Protein AF-A0A285IX22-F1 (afdb_monomer)

Sequence (272 aa):
MVSMGYGRAEVGRRDSTSAAYRRLQAAAIVSNLGDGAFVAAVPLLAVTVTRDMRLVSLVAAVAAGAVEIRWLVVAAFLLGACEVVAGNAAHAALPSLVPVEDLRWANGRQFAATNTARTFAGPPIGGLLFGMGAGLPFVFDAVSFAASVVLLRRLPRRRPGPSPVPMRRAVGEGLRWLAGHRLLRALAILLALNLFCFQLATVTLVLLAVSVVTVSLRQTVVPAALLGRVNVVYRMLSAGLTPLGAVAGGFVAHDWGMRAAYPIAGWCGVLS

Nearest PDB structures (foldseek):
  8eas-assembly1_h  TM=3.330E-01  e=8.899E+00  Saccharomyces cerevisiae

Foldseek 3Di:
DPDDPPVVVVVVLLVLLVLLLVLLLLLLLLLLLLQQLVLLLLLVVQCVVDVQLLSSLVSSVVVVQDDPNVVVVVVCVVVVVLCVCSVVVSVVCQPVSDPPVCSVVSVVCSVVSSCCSNVPNNNVVSVVLVVVPSCRSVVSNVVSNVSSVVSNVPRPDDDDDPDDPPPVVVVVVVVVVCVVDPVSVVVVVVVVVVVVVVVVVVLVVSLVSSVVSVLVVLVVVPPPVCSVVVVVVVCCVVVVCVVVVVVVLVVCCVPVNPVRSVVVVVVVVSVD

Organism: NCBI:txid1036182

Mean predicted aligned error: 13.54 Å

Radius of gyration: 25.27 Å; Cα contacts (8 Å, |Δi|>4): 190; chains: 1; bounding box: 67×51×80 Å

pLDDT: mean 72.16, std 13.37, range [36.97, 96.62]

Structure (mmCIF, N/CA/C/O backbone):
data_AF-A0A285IX22-F1
#
_entry.id   AF-A0A285IX22-F1
#
loop_
_atom_site.group_PDB
_atom_site.id
_atom_site.type_symbol
_atom_site.label_atom_id
_atom_site.label_alt_id
_atom_site.label_comp_id
_atom_site.label_asym_id
_atom_site.label_entity_id
_atom_site.label_seq_id
_atom_site.pdbx_PDB_ins_code
_atom_site.Cartn_x
_atom_site.Cartn_y
_atom_site.Cartn_z
_atom_site.occupancy
_atom_site.B_iso_or_equiv
_atom_site.auth_seq_id
_atom_site.auth_comp_id
_atom_site.auth_asym_id
_atom_site.auth_atom_id
_atom_site.pdbx_PDB_model_num
ATOM 1 N N . MET A 1 1 ? -33.727 -10.718 46.102 1.00 42.72 1 MET A N 1
ATOM 2 C CA . MET A 1 1 ? -33.620 -11.576 44.899 1.00 42.72 1 MET A CA 1
ATOM 3 C C . MET A 1 1 ? -33.326 -10.716 43.662 1.00 42.72 1 MET A C 1
ATOM 5 O O . MET A 1 1 ? -34.115 -10.671 42.733 1.00 42.72 1 MET A O 1
ATOM 9 N N . VAL A 1 2 ? -32.199 -9.987 43.667 1.00 49.59 2 VAL A N 1
ATOM 10 C CA . VAL A 1 2 ? -31.753 -9.108 42.565 1.00 49.59 2 VAL A CA 1
ATOM 11 C C . VAL A 1 2 ? -30.225 -9.204 42.485 1.00 49.59 2 VAL A C 1
ATOM 13 O O . VAL A 1 2 ? -29.518 -8.375 43.037 1.00 49.59 2 VAL A O 1
ATOM 16 N N . SER A 1 3 ? -29.698 -10.280 41.897 1.00 46.50 3 SER A N 1
ATOM 17 C CA . SER A 1 3 ? -28.264 -10.397 41.571 1.00 46.50 3 SER A CA 1
ATOM 18 C C . SER A 1 3 ? -28.030 -11.488 40.520 1.00 46.50 3 SER A C 1
ATOM 20 O O . SER A 1 3 ? -27.360 -12.484 40.762 1.00 46.50 3 SER A O 1
ATOM 22 N N . MET A 1 4 ? -28.666 -11.358 39.350 1.00 50.09 4 MET A N 1
ATOM 23 C CA . MET A 1 4 ? -28.471 -12.336 38.263 1.00 50.09 4 MET A CA 1
ATOM 24 C C . MET A 1 4 ? -28.431 -11.724 36.852 1.00 50.09 4 MET A C 1
ATOM 26 O O . MET A 1 4 ? -28.437 -12.448 35.861 1.00 50.09 4 MET A O 1
ATOM 30 N N . GLY A 1 5 ? -28.356 -10.390 36.745 1.00 49.28 5 GLY A N 1
ATOM 31 C CA . GLY A 1 5 ? -28.360 -9.667 35.462 1.00 49.28 5 GLY A CA 1
ATOM 32 C C . GLY A 1 5 ? -26.994 -9.180 34.957 1.00 49.28 5 GLY A C 1
ATOM 33 O O . GLY A 1 5 ? -26.847 -8.945 33.761 1.00 49.28 5 GLY A O 1
ATOM 34 N N . TYR A 1 6 ? -25.983 -9.048 35.824 1.00 46.31 6 TYR A N 1
ATOM 35 C CA . TYR A 1 6 ? -24.715 -8.396 35.455 1.00 46.31 6 TYR A CA 1
ATOM 36 C C . TYR A 1 6 ? -23.768 -9.277 34.616 1.00 46.31 6 TYR A C 1
ATOM 38 O O . TYR A 1 6 ? -23.051 -8.763 33.762 1.00 46.31 6 TYR A O 1
ATOM 46 N N . GLY A 1 7 ? -23.815 -10.607 34.765 1.00 42.88 7 GLY A N 1
ATOM 47 C CA . GLY A 1 7 ? -22.883 -11.512 34.073 1.00 42.88 7 GLY A CA 1
ATOM 48 C C . GLY A 1 7 ? -23.147 -11.706 32.572 1.00 42.88 7 GLY A C 1
ATOM 49 O O . GLY A 1 7 ? -22.210 -11.872 31.797 1.00 42.88 7 GLY A O 1
ATOM 50 N N . ARG A 1 8 ? -24.407 -11.650 32.112 1.00 48.75 8 ARG A N 1
ATOM 51 C CA . ARG A 1 8 ? -24.734 -11.899 30.689 1.00 48.75 8 ARG A CA 1
ATOM 52 C C . ARG A 1 8 ? -24.327 -10.753 29.759 1.00 48.75 8 ARG A C 1
ATOM 54 O O . ARG A 1 8 ? -23.958 -11.007 28.614 1.00 48.75 8 ARG A O 1
ATOM 61 N N . ALA A 1 9 ? -24.374 -9.509 30.239 1.00 51.16 9 ALA A N 1
ATOM 62 C CA . ALA A 1 9 ? -24.029 -8.337 29.435 1.00 51.16 9 ALA A CA 1
ATOM 63 C C . ALA A 1 9 ? -22.514 -8.226 29.182 1.00 51.16 9 ALA A C 1
ATOM 65 O O . ALA A 1 9 ? -22.099 -7.824 28.095 1.00 51.16 9 ALA A O 1
ATOM 66 N N . GLU A 1 10 ? -21.682 -8.621 30.150 1.00 50.88 10 GLU A N 1
ATOM 67 C CA . GLU A 1 10 ? -20.222 -8.601 29.996 1.00 50.88 10 GLU A CA 1
ATOM 68 C C . GLU A 1 10 ? -19.699 -9.721 29.094 1.00 50.88 10 GLU A C 1
ATOM 70 O O . GLU A 1 10 ? -18.818 -9.468 28.268 1.00 50.88 10 GLU A O 1
ATOM 75 N N . VAL A 1 11 ? -20.279 -10.923 29.188 1.00 51.34 11 VAL A N 1
ATOM 76 C CA . VAL A 1 11 ? -19.916 -12.067 28.334 1.00 51.34 11 VAL A CA 1
ATOM 77 C C . VAL A 1 11 ? -20.260 -11.779 26.868 1.00 51.34 11 VAL A C 1
ATOM 79 O O . VAL A 1 11 ? -19.383 -11.846 26.009 1.00 51.34 11 VAL A O 1
ATOM 82 N N . GLY A 1 12 ? -21.482 -11.309 26.577 1.00 53.38 12 GLY A N 1
ATOM 83 C CA . GLY A 1 12 ? -21.878 -10.948 25.208 1.00 53.38 12 GLY A CA 1
ATOM 84 C C . GLY A 1 12 ? -21.061 -9.792 24.611 1.00 53.38 12 GLY A C 1
ATOM 85 O O . GLY A 1 12 ? -20.793 -9.767 23.407 1.00 53.38 12 GLY A O 1
ATOM 86 N N . ARG A 1 13 ? -20.602 -8.846 25.444 1.00 55.00 13 ARG A N 1
ATOM 87 C CA . ARG A 1 13 ? -19.747 -7.734 25.003 1.00 55.00 13 ARG A CA 1
ATOM 88 C C . ARG A 1 13 ? -18.344 -8.216 24.625 1.00 55.00 13 ARG A C 1
ATOM 90 O O . ARG A 1 13 ? -17.872 -7.810 23.564 1.00 55.00 13 ARG A O 1
ATOM 97 N N . ARG A 1 14 ? -17.731 -9.108 25.418 1.00 57.50 14 ARG A N 1
ATOM 98 C CA . ARG A 1 14 ? -16.418 -9.727 25.132 1.00 57.50 14 ARG A CA 1
ATOM 99 C C . ARG A 1 14 ? -16.434 -10.618 23.884 1.00 57.50 14 ARG A C 1
ATOM 101 O O . ARG A 1 14 ? -15.498 -10.571 23.084 1.00 57.50 14 ARG A O 1
ATOM 108 N N . ASP A 1 15 ? -17.514 -11.363 23.663 1.00 60.19 15 ASP A N 1
ATOM 109 C CA . ASP A 1 15 ? -17.666 -12.191 22.460 1.00 60.19 15 ASP A CA 1
ATOM 110 C C . ASP A 1 15 ? -17.838 -11.335 21.196 1.00 60.19 15 ASP A C 1
ATOM 112 O O . ASP A 1 15 ? -17.273 -11.635 20.138 1.00 60.19 15 ASP A O 1
ATOM 116 N N . SER A 1 16 ? -18.564 -10.216 21.308 1.00 59.44 16 SER A N 1
ATOM 117 C CA . SER A 1 16 ? -18.760 -9.281 20.196 1.00 59.44 16 SER A CA 1
ATOM 118 C C . SER A 1 16 ? -17.478 -8.539 19.801 1.00 59.44 16 SER A C 1
ATOM 120 O O . SER A 1 16 ? -17.216 -8.384 18.607 1.00 59.44 16 SER A O 1
ATOM 122 N N . THR A 1 17 ? -16.646 -8.133 20.769 1.00 66.38 17 THR A N 1
ATOM 123 C CA . THR A 1 17 ? -15.355 -7.471 20.520 1.00 66.38 17 THR A CA 1
ATOM 124 C C . THR A 1 17 ? -14.348 -8.439 19.910 1.00 66.38 17 THR A C 1
ATOM 126 O O . THR A 1 17 ? -13.682 -8.098 18.935 1.00 66.38 17 THR A O 1
ATOM 129 N N . SER A 1 18 ? -14.328 -9.687 20.384 1.00 77.44 18 SER A N 1
ATOM 130 C CA . SER A 1 18 ? -13.559 -10.797 19.809 1.00 77.44 18 SER A CA 1
ATOM 131 C C . SER A 1 18 ? -13.936 -11.077 18.346 1.00 77.44 18 SER A C 1
ATOM 133 O O . SER A 1 18 ? -13.072 -11.163 17.468 1.00 77.44 18 SER A O 1
ATOM 135 N N . ALA A 1 19 ? -15.235 -11.152 18.038 1.00 83.56 19 ALA A N 1
ATOM 136 C CA . ALA A 1 19 ? -15.716 -11.358 16.673 1.00 83.56 19 ALA A CA 1
ATOM 137 C C . ALA A 1 19 ? -15.455 -10.150 15.759 1.00 83.56 19 ALA A C 1
ATOM 139 O O . ALA A 1 19 ? -15.093 -10.330 14.595 1.00 83.56 19 ALA A O 1
ATOM 140 N N . ALA A 1 20 ? -15.616 -8.928 16.268 1.00 84.94 20 ALA A N 1
ATOM 141 C CA . ALA A 1 20 ? -15.328 -7.704 15.529 1.00 84.94 20 ALA A CA 1
ATOM 142 C C . ALA A 1 20 ? -13.829 -7.566 15.220 1.00 84.94 20 ALA A C 1
ATOM 144 O O . ALA A 1 20 ? -13.472 -7.275 14.081 1.00 84.94 20 ALA A O 1
ATOM 145 N N . TYR A 1 21 ? -12.955 -7.871 16.183 1.00 86.62 21 TYR A N 1
ATOM 146 C CA . TYR A 1 21 ? -11.507 -7.913 15.976 1.00 86.62 21 TYR A CA 1
ATOM 147 C C . TYR A 1 21 ? -11.115 -8.935 14.901 1.00 86.62 21 TYR A C 1
ATOM 149 O O . TYR A 1 21 ? -10.385 -8.596 13.972 1.00 86.62 21 TYR A O 1
ATOM 157 N N . ARG A 1 22 ? -11.666 -10.158 14.949 1.00 87.31 22 ARG A N 1
ATOM 158 C CA . ARG A 1 22 ? -11.423 -11.173 13.907 1.00 87.31 22 ARG A CA 1
ATOM 159 C C . ARG A 1 22 ? -11.864 -10.713 12.518 1.00 87.31 22 ARG A C 1
ATOM 161 O O . ARG A 1 22 ? -11.149 -10.953 11.553 1.00 87.31 22 ARG A O 1
ATOM 168 N N . ARG A 1 23 ? -13.018 -10.046 12.402 1.00 88.88 23 ARG A N 1
ATOM 169 C CA . ARG A 1 23 ? -13.510 -9.508 11.118 1.00 88.88 23 ARG A CA 1
ATOM 170 C C . ARG A 1 23 ? -12.623 -8.388 10.592 1.00 88.88 23 ARG A C 1
ATOM 172 O O . ARG A 1 23 ? -12.333 -8.377 9.402 1.00 88.88 23 ARG A O 1
ATOM 179 N N . LEU A 1 24 ? -12.177 -7.490 11.469 1.00 87.81 24 LEU A N 1
ATOM 180 C CA . LEU A 1 24 ? -11.239 -6.427 11.115 1.00 87.81 24 LEU A CA 1
ATOM 181 C C . LEU A 1 24 ? -9.917 -7.010 10.600 1.00 87.81 24 LEU A C 1
ATOM 183 O O . LEU A 1 24 ? -9.398 -6.583 9.573 1.00 87.81 24 LEU A O 1
ATOM 187 N N . GLN A 1 25 ? -9.400 -8.017 11.298 1.00 88.62 25 GLN A N 1
ATOM 188 C CA . GLN A 1 25 ? -8.153 -8.675 10.937 1.00 88.62 25 GLN A CA 1
ATOM 189 C C . GLN A 1 25 ? -8.284 -9.452 9.619 1.00 88.62 25 GLN A C 1
ATOM 191 O O . GLN A 1 25 ? -7.419 -9.337 8.759 1.00 88.62 25 GLN A O 1
ATOM 196 N N . ALA A 1 26 ? -9.392 -10.171 9.416 1.00 88.38 26 ALA A N 1
ATOM 197 C CA . ALA A 1 26 ? -9.682 -10.846 8.153 1.00 88.38 26 ALA A CA 1
ATOM 198 C C . ALA A 1 26 ? -9.787 -9.854 6.985 1.00 88.38 26 ALA A C 1
ATOM 200 O O . ALA A 1 26 ? -9.198 -10.088 5.937 1.00 88.38 26 ALA A O 1
ATOM 201 N N . ALA A 1 27 ? -10.475 -8.725 7.179 1.00 87.44 27 ALA A N 1
ATOM 202 C CA . ALA A 1 27 ? -10.594 -7.684 6.162 1.00 87.44 27 ALA A CA 1
ATOM 203 C C . ALA A 1 27 ? -9.224 -7.124 5.748 1.00 87.44 27 ALA A C 1
ATOM 205 O O . ALA A 1 27 ? -8.953 -6.980 4.557 1.00 87.44 27 ALA A O 1
ATOM 206 N N . ALA A 1 28 ? -8.349 -6.861 6.722 1.00 86.94 28 ALA A N 1
ATOM 207 C CA . ALA A 1 28 ? -7.008 -6.349 6.466 1.00 86.94 28 ALA A CA 1
ATOM 208 C C . ALA A 1 28 ? -6.098 -7.385 5.785 1.00 86.94 28 ALA A C 1
ATOM 210 O O . ALA A 1 28 ? -5.374 -7.040 4.860 1.00 86.94 28 ALA A O 1
ATOM 211 N N . ILE A 1 29 ? -6.140 -8.654 6.207 1.00 87.56 29 ILE A N 1
ATOM 212 C CA . ILE A 1 29 ? -5.362 -9.735 5.577 1.00 87.56 29 ILE A CA 1
ATOM 213 C C . ILE A 1 29 ? -5.783 -9.919 4.120 1.00 87.56 29 ILE A C 1
ATOM 215 O O . ILE A 1 29 ? -4.926 -10.011 3.247 1.00 87.56 29 ILE A O 1
ATOM 219 N N . VAL A 1 30 ? -7.093 -9.957 3.861 1.00 89.12 30 VAL A N 1
ATOM 220 C CA . VAL A 1 30 ? -7.629 -10.164 2.512 1.00 89.12 30 VAL A CA 1
ATOM 221 C C . VAL A 1 30 ? -7.215 -9.023 1.584 1.00 89.12 30 VAL A C 1
ATOM 223 O O . VAL A 1 30 ? -6.699 -9.307 0.511 1.00 89.12 30 VAL A O 1
ATOM 226 N N . SER A 1 31 ? -7.359 -7.756 1.990 1.00 85.88 31 SER A N 1
ATOM 227 C CA . SER A 1 31 ? -6.928 -6.637 1.137 1.00 85.88 31 SER A CA 1
ATOM 228 C C . SER A 1 31 ? -5.416 -6.655 0.884 1.00 85.88 31 SER A C 1
ATOM 230 O O . SER A 1 31 ? -4.993 -6.531 -0.254 1.00 85.88 31 SER A O 1
ATOM 232 N N . ASN A 1 32 ? -4.606 -6.927 1.915 1.00 87.25 32 ASN A N 1
ATOM 233 C CA . ASN A 1 32 ? -3.146 -6.966 1.784 1.00 87.25 32 ASN A CA 1
ATOM 234 C C . ASN A 1 32 ? -2.651 -8.117 0.888 1.00 87.25 32 ASN A C 1
ATOM 236 O O . ASN A 1 32 ? -1.628 -7.972 0.223 1.00 87.25 32 ASN A O 1
ATOM 240 N N . LEU A 1 33 ? -3.352 -9.257 0.859 1.00 87.12 33 LEU A N 1
ATOM 241 C CA . LEU A 1 33 ? -3.073 -10.336 -0.098 1.00 87.12 33 LEU A CA 1
ATOM 242 C C . LEU A 1 33 ? -3.283 -9.869 -1.543 1.00 87.12 33 LEU A C 1
ATOM 244 O O . LEU A 1 33 ? -2.448 -10.170 -2.397 1.00 87.12 33 LEU A O 1
ATOM 248 N N . GLY A 1 34 ? -4.378 -9.144 -1.793 1.00 79.31 34 GLY A N 1
ATOM 249 C CA . GLY A 1 34 ? -4.671 -8.507 -3.079 1.00 79.31 34 GLY A CA 1
ATOM 250 C C . GLY A 1 34 ? -3.556 -7.554 -3.501 1.00 79.31 34 GLY A C 1
ATOM 251 O O . GLY A 1 34 ? -2.941 -7.772 -4.547 1.00 79.31 34 GLY A O 1
ATOM 252 N N . ASP A 1 35 ? -3.195 -6.615 -2.620 1.00 80.12 35 ASP A N 1
ATOM 253 C CA . ASP A 1 35 ? -2.142 -5.625 -2.873 1.00 80.12 35 ASP A CA 1
ATOM 254 C C . ASP A 1 35 ? -0.810 -6.300 -3.237 1.00 80.12 35 ASP A C 1
ATOM 256 O O . ASP A 1 35 ? -0.127 -5.906 -4.183 1.00 80.12 35 ASP A O 1
ATOM 260 N N . GLY A 1 36 ? -0.422 -7.340 -2.492 1.00 74.81 36 GLY A N 1
ATOM 261 C CA . GLY A 1 36 ? 0.819 -8.073 -2.737 1.00 74.81 36 GLY A CA 1
ATOM 262 C C . GLY A 1 36 ? 0.822 -8.830 -4.069 1.00 74.81 36 GLY A C 1
ATOM 263 O O . GLY A 1 36 ? 1.839 -8.849 -4.767 1.00 74.81 36 GLY A O 1
ATOM 264 N N . ALA A 1 37 ? -0.311 -9.429 -4.446 1.00 77.44 37 ALA A N 1
ATOM 265 C CA . ALA A 1 37 ? -0.473 -10.098 -5.735 1.00 77.44 37 ALA A CA 1
ATOM 266 C C . ALA A 1 37 ? -0.443 -9.102 -6.905 1.00 77.44 37 ALA A C 1
ATOM 268 O O . ALA A 1 37 ? 0.221 -9.361 -7.912 1.00 77.44 37 ALA A O 1
ATOM 269 N N . PHE A 1 38 ? -1.101 -7.949 -6.755 1.00 76.00 38 PHE A N 1
ATOM 270 C CA . PHE A 1 38 ? -1.091 -6.858 -7.729 1.00 76.00 38 PHE A CA 1
ATOM 271 C C . PHE A 1 38 ? 0.327 -6.324 -7.965 1.00 76.00 38 PHE A C 1
ATOM 273 O O . PHE A 1 38 ? 0.782 -6.256 -9.108 1.00 76.00 38 PHE A O 1
ATOM 280 N N . VAL A 1 39 ? 1.066 -6.011 -6.895 1.00 74.44 39 VAL A N 1
ATOM 281 C CA . VAL A 1 39 ? 2.431 -5.462 -6.991 1.00 74.44 39 VAL A CA 1
ATOM 282 C C . VAL A 1 39 ? 3.377 -6.424 -7.718 1.00 74.44 39 VAL A C 1
ATOM 284 O O . VAL A 1 39 ? 4.210 -5.985 -8.511 1.00 74.44 39 VAL A O 1
ATOM 287 N N . ALA A 1 40 ? 3.234 -7.734 -7.505 1.00 75.38 40 ALA A N 1
ATOM 288 C CA . ALA A 1 40 ? 4.049 -8.738 -8.187 1.00 75.38 40 ALA A CA 1
ATOM 289 C C . ALA A 1 40 ? 3.691 -8.926 -9.671 1.00 75.38 40 ALA A C 1
ATOM 291 O O . ALA A 1 40 ? 4.548 -9.316 -10.465 1.00 75.38 40 ALA A O 1
ATOM 292 N N . ALA A 1 41 ? 2.449 -8.635 -10.062 1.00 71.44 41 ALA A N 1
ATOM 293 C CA . ALA A 1 41 ? 1.991 -8.778 -11.440 1.00 71.44 41 ALA A CA 1
ATOM 294 C C . ALA A 1 41 ? 2.559 -7.703 -12.375 1.00 71.44 41 ALA A C 1
ATOM 296 O O . ALA A 1 41 ? 2.745 -7.972 -13.559 1.00 71.44 41 ALA A O 1
ATOM 297 N N . VAL A 1 42 ? 2.871 -6.507 -11.863 1.00 69.44 42 VAL A N 1
ATOM 298 C CA . VAL A 1 42 ? 3.354 -5.380 -12.681 1.00 69.44 42 VAL A CA 1
ATOM 299 C C . VAL A 1 42 ? 4.677 -5.704 -13.403 1.00 69.44 42 VAL A C 1
ATOM 301 O O . VAL A 1 42 ? 4.724 -5.574 -14.630 1.00 69.44 42 VAL A O 1
ATOM 304 N N . PRO A 1 43 ? 5.736 -6.197 -12.728 1.00 67.56 43 PRO A N 1
ATOM 305 C CA . PRO A 1 43 ? 6.951 -6.637 -13.414 1.00 67.56 43 PRO A CA 1
ATOM 306 C C . PRO A 1 43 ? 6.722 -7.819 -14.363 1.00 67.56 43 PRO A C 1
ATOM 308 O O . PRO A 1 43 ? 7.317 -7.865 -15.435 1.00 67.56 43 PRO A O 1
ATOM 311 N N . LEU A 1 44 ? 5.854 -8.771 -14.002 1.00 71.88 44 LEU A N 1
ATOM 312 C CA . LEU A 1 44 ? 5.568 -9.940 -14.842 1.00 71.88 44 LEU A CA 1
ATOM 313 C C . LEU A 1 44 ? 4.864 -9.544 -16.143 1.00 71.88 44 LEU A C 1
ATOM 315 O O . LEU A 1 44 ? 5.230 -10.023 -17.216 1.00 71.88 44 LEU A O 1
ATOM 319 N N . LEU A 1 45 ? 3.922 -8.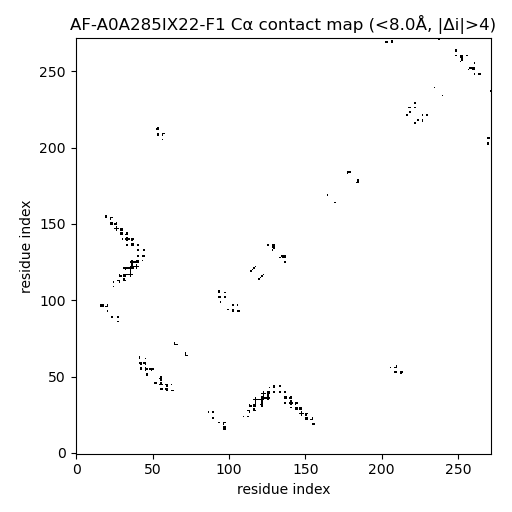603 -16.064 1.00 69.25 45 LEU A N 1
ATOM 320 C CA . LEU A 1 45 ? 3.272 -8.012 -17.227 1.00 69.25 45 LEU A CA 1
ATOM 321 C C . LEU A 1 45 ? 4.295 -7.323 -18.128 1.00 69.25 45 LEU A C 1
ATOM 323 O O . LEU A 1 45 ? 4.295 -7.550 -19.337 1.00 69.25 45 LEU A O 1
ATOM 327 N N . ALA A 1 46 ? 5.239 -6.584 -17.547 1.00 67.38 46 ALA A N 1
ATOM 328 C CA . ALA A 1 46 ? 6.323 -5.972 -18.304 1.00 67.38 46 ALA A CA 1
ATOM 329 C C . ALA A 1 46 ? 7.184 -7.009 -19.056 1.00 67.38 46 ALA A C 1
ATOM 331 O O . ALA A 1 46 ? 7.483 -6.808 -20.233 1.00 67.38 46 ALA A O 1
ATOM 332 N N . VAL A 1 47 ? 7.496 -8.155 -18.439 1.00 68.75 47 VAL A N 1
ATOM 333 C CA . VAL A 1 47 ? 8.240 -9.261 -19.083 1.00 68.75 47 VAL A CA 1
ATOM 334 C C . VAL A 1 47 ? 7.473 -9.893 -20.251 1.00 68.75 47 VAL A C 1
ATOM 336 O O . VAL A 1 47 ? 8.088 -10.341 -21.219 1.00 68.75 47 VAL A O 1
ATOM 339 N N . THR A 1 48 ? 6.137 -9.921 -20.214 1.00 74.25 48 THR A N 1
ATOM 340 C CA . THR A 1 48 ? 5.351 -10.435 -21.355 1.00 74.25 48 THR A CA 1
ATOM 341 C C . THR A 1 48 ? 5.380 -9.514 -22.568 1.00 74.25 48 THR A C 1
ATOM 343 O O . THR A 1 48 ? 5.278 -9.988 -23.698 1.00 74.25 48 THR A O 1
ATOM 346 N N . VAL A 1 49 ? 5.559 -8.210 -22.346 1.00 69.12 49 VAL A N 1
ATOM 347 C CA . VAL A 1 49 ? 5.629 -7.207 -23.414 1.00 69.12 49 VAL A CA 1
ATOM 348 C C . VAL A 1 49 ? 7.025 -7.167 -24.039 1.00 69.12 49 VAL A C 1
ATOM 350 O O . VAL A 1 49 ? 7.161 -6.905 -25.232 1.00 69.12 49 VAL A O 1
ATOM 353 N N . THR A 1 50 ? 8.078 -7.443 -23.265 1.00 68.44 50 THR A N 1
ATOM 354 C CA . THR A 1 50 ? 9.460 -7.365 -23.749 1.00 68.44 50 THR A CA 1
ATOM 355 C C . THR A 1 50 ? 10.412 -8.276 -22.976 1.00 68.44 50 THR A C 1
ATOM 357 O O . THR A 1 50 ? 10.342 -8.396 -21.758 1.00 68.44 50 THR A O 1
ATOM 360 N N . ARG A 1 51 ? 11.357 -8.902 -23.691 1.00 68.31 51 ARG A N 1
ATOM 361 C CA . ARG A 1 51 ? 12.457 -9.683 -23.087 1.00 68.31 51 ARG A CA 1
ATOM 362 C C . ARG A 1 51 ? 13.678 -8.828 -22.750 1.00 68.31 51 ARG A C 1
ATOM 364 O O . ARG A 1 51 ? 14.622 -9.309 -22.129 1.00 68.31 51 ARG A O 1
ATOM 371 N N . ASP A 1 52 ? 13.678 -7.575 -23.193 1.00 61.41 52 ASP A N 1
ATOM 372 C CA . ASP A 1 52 ? 14.731 -6.616 -22.903 1.00 61.41 52 ASP A CA 1
ATOM 373 C C . ASP A 1 52 ? 14.558 -6.111 -21.465 1.00 61.41 52 ASP A C 1
ATOM 375 O O . ASP A 1 52 ? 13.601 -5.402 -21.161 1.00 61.41 52 ASP A O 1
ATOM 379 N N . MET A 1 53 ? 15.502 -6.449 -20.582 1.00 60.03 53 MET A N 1
ATOM 380 C CA . MET A 1 53 ? 15.458 -6.094 -19.158 1.00 60.03 53 MET A CA 1
ATOM 381 C C . MET A 1 53 ? 15.291 -4.575 -18.915 1.00 60.03 53 MET A C 1
ATOM 383 O O . MET A 1 53 ? 14.706 -4.184 -17.908 1.00 60.03 53 MET A O 1
ATOM 387 N N . ARG A 1 54 ? 15.726 -3.700 -19.841 1.00 58.72 54 ARG A N 1
ATOM 388 C CA . ARG A 1 54 ? 15.529 -2.236 -19.738 1.00 58.72 54 ARG A CA 1
ATOM 389 C C . ARG A 1 54 ? 14.085 -1.882 -19.938 1.00 58.72 54 ARG A C 1
ATOM 391 O O . ARG A 1 54 ? 13.529 -1.089 -19.190 1.00 58.72 54 ARG A O 1
ATOM 398 N N . LEU A 1 55 ? 13.515 -2.446 -20.997 1.00 57.94 55 LEU A N 1
ATOM 399 C CA . LEU A 1 55 ? 12.136 -2.225 -21.349 1.00 57.94 55 LEU A CA 1
ATOM 400 C C . LEU A 1 55 ? 11.250 -2.909 -20.318 1.00 57.94 55 LEU A C 1
ATOM 402 O O . LEU A 1 55 ? 10.193 -2.383 -20.058 1.00 57.94 55 LEU A O 1
ATOM 406 N N . VAL A 1 56 ? 11.681 -3.976 -19.641 1.00 64.00 56 VAL A N 1
ATOM 407 C CA . VAL A 1 56 ? 10.954 -4.525 -18.489 1.00 64.00 56 VAL A CA 1
ATOM 408 C C . VAL A 1 56 ? 10.953 -3.539 -17.323 1.00 64.00 56 VAL A C 1
ATOM 410 O O . VAL A 1 56 ? 9.891 -3.264 -16.783 1.00 64.00 56 VAL A O 1
ATOM 413 N N . SER A 1 57 ? 12.097 -2.958 -16.939 1.00 58.69 57 SER A N 1
ATOM 414 C CA . SER A 1 57 ? 12.140 -1.953 -15.862 1.00 58.69 57 SER A CA 1
ATOM 415 C C . SER A 1 57 ? 11.373 -0.678 -16.224 1.00 58.69 57 SER A C 1
ATOM 417 O O . SER A 1 57 ? 10.648 -0.137 -15.393 1.00 58.69 57 SER A O 1
ATOM 419 N N . LEU A 1 58 ? 11.487 -0.227 -17.475 1.00 58.47 58 LEU A N 1
ATOM 420 C CA . LEU A 1 58 ? 10.772 0.934 -17.987 1.00 58.47 58 LEU A CA 1
ATOM 421 C C . LEU A 1 58 ? 9.281 0.644 -18.136 1.00 58.47 58 LEU A C 1
ATOM 423 O O . LEU A 1 58 ? 8.497 1.455 -17.694 1.00 58.47 58 LEU A O 1
ATOM 427 N N . VAL A 1 59 ? 8.870 -0.499 -18.684 1.00 61.03 59 VAL A N 1
ATOM 428 C CA . VAL A 1 59 ? 7.463 -0.922 -18.783 1.00 61.03 59 VAL A CA 1
ATOM 429 C C . VAL A 1 59 ? 6.905 -1.247 -17.406 1.00 61.03 59 VAL A C 1
ATOM 431 O O . VAL A 1 59 ? 5.728 -1.042 -17.219 1.00 61.03 59 VAL A O 1
ATOM 434 N N . ALA A 1 60 ? 7.684 -1.659 -16.408 1.00 62.12 60 ALA A N 1
ATOM 435 C CA . ALA A 1 60 ? 7.200 -1.781 -15.032 1.00 62.12 60 ALA A CA 1
ATOM 436 C C . ALA A 1 60 ? 6.972 -0.398 -14.393 1.00 62.12 60 ALA A C 1
ATOM 438 O O . ALA A 1 60 ? 5.939 -0.176 -13.768 1.00 62.12 60 ALA A O 1
ATOM 439 N N . ALA A 1 61 ? 7.888 0.555 -14.601 1.00 58.75 61 ALA A N 1
ATOM 440 C CA . ALA A 1 61 ? 7.749 1.938 -14.133 1.00 58.75 61 ALA A CA 1
ATOM 441 C C . ALA A 1 61 ? 6.655 2.713 -14.890 1.00 58.75 61 ALA A C 1
ATOM 443 O O . ALA A 1 61 ? 5.926 3.513 -14.312 1.00 58.75 61 ALA A O 1
ATOM 444 N N . VAL A 1 62 ? 6.520 2.441 -16.184 1.00 52.94 62 VAL A N 1
ATOM 445 C CA . VAL A 1 62 ? 5.511 3.002 -17.075 1.00 52.94 62 VAL A CA 1
ATOM 446 C C . VAL A 1 62 ? 4.193 2.277 -16.877 1.00 52.94 62 VAL A C 1
ATOM 448 O O . VAL A 1 62 ? 3.205 2.960 -16.841 1.00 52.94 62 VAL A O 1
ATOM 451 N N . ALA A 1 63 ? 4.100 0.968 -16.641 1.00 53.47 63 ALA A N 1
ATOM 452 C CA . ALA A 1 63 ? 2.842 0.288 -16.290 1.00 53.47 63 ALA A CA 1
ATOM 453 C C . ALA A 1 63 ? 2.356 0.678 -14.889 1.00 53.47 63 ALA A C 1
ATOM 455 O O . ALA A 1 63 ? 1.151 0.741 -14.664 1.00 53.47 63 ALA A O 1
ATOM 456 N N . ALA A 1 64 ? 3.269 1.059 -13.988 1.00 55.47 64 ALA A N 1
ATOM 457 C CA . ALA A 1 64 ? 2.931 1.797 -12.772 1.00 55.47 64 ALA A CA 1
ATOM 458 C C . ALA A 1 64 ? 2.356 3.211 -13.053 1.00 55.47 64 ALA A C 1
ATOM 460 O O . ALA A 1 64 ? 1.995 3.915 -12.111 1.00 55.47 64 ALA A O 1
ATOM 461 N N . GLY A 1 65 ? 2.222 3.624 -14.325 1.00 54.47 65 GLY A N 1
ATOM 462 C CA . GLY A 1 65 ? 1.654 4.911 -14.742 1.00 54.47 65 GLY A CA 1
ATOM 463 C C . GLY A 1 65 ? 1.092 5.052 -16.179 1.00 54.47 65 GLY A C 1
ATOM 464 O O . GLY A 1 65 ? 0.838 6.184 -16.580 1.00 54.47 65 GLY A O 1
ATOM 465 N N . ALA A 1 66 ? 0.892 3.999 -16.989 1.00 45.44 66 ALA A N 1
ATOM 466 C CA . ALA A 1 66 ? 0.584 4.121 -18.422 1.00 45.44 66 ALA A CA 1
ATOM 467 C C . ALA A 1 66 ? 0.116 2.809 -19.098 1.00 45.44 66 ALA A C 1
ATOM 469 O O . ALA A 1 66 ? 0.906 2.005 -19.586 1.00 45.44 66 ALA A O 1
ATOM 470 N N . VAL A 1 67 ? -1.208 2.691 -19.214 1.00 44.84 67 VAL A N 1
ATOM 471 C CA . VAL A 1 67 ? -1.988 2.247 -20.387 1.00 44.84 67 VAL A CA 1
ATOM 472 C C . VAL A 1 67 ? -3.291 3.058 -20.298 1.00 44.84 67 VAL A C 1
ATOM 474 O O . VAL A 1 67 ? -3.899 3.082 -19.237 1.00 44.84 67 VAL A O 1
ATOM 477 N N . GLU A 1 68 ? -3.643 3.837 -21.329 1.00 52.69 68 GLU A N 1
ATOM 478 C CA . GLU A 1 68 ? -4.647 4.927 -21.268 1.00 52.69 68 GLU A CA 1
ATOM 479 C C . GLU A 1 68 ? -4.684 5.660 -19.905 1.00 52.69 68 GLU A C 1
ATOM 481 O O . GLU A 1 68 ? -5.587 5.488 -19.083 1.00 52.69 68 GLU A O 1
ATOM 486 N N . ILE A 1 69 ? -3.656 6.494 -19.682 1.00 50.00 69 ILE A N 1
ATOM 487 C CA . ILE A 1 69 ? -3.348 7.259 -18.454 1.00 50.00 69 ILE A CA 1
ATOM 488 C C . ILE A 1 69 ? -4.589 7.737 -17.691 1.00 50.00 69 ILE A C 1
ATOM 490 O O . ILE A 1 69 ? -4.616 7.698 -16.470 1.00 50.00 69 ILE A O 1
ATOM 494 N N . ARG A 1 70 ? -5.649 8.163 -18.377 1.00 54.59 70 ARG A N 1
ATOM 495 C CA . ARG A 1 70 ? -6.844 8.716 -17.735 1.00 54.59 70 ARG A CA 1
ATOM 496 C C . ARG A 1 70 ? -7.626 7.691 -16.907 1.00 54.59 70 ARG A C 1
ATOM 498 O O . ARG A 1 70 ? -7.957 7.992 -15.765 1.00 54.59 70 ARG A O 1
ATOM 505 N N . TRP A 1 71 ? -7.917 6.505 -17.441 1.00 56.00 71 TRP A N 1
ATOM 506 C CA . TRP A 1 71 ? -8.746 5.518 -16.735 1.00 56.00 71 TRP A CA 1
ATOM 507 C C . TRP A 1 71 ? -7.961 4.756 -15.675 1.00 56.00 71 TRP A C 1
ATOM 509 O O . TRP A 1 71 ? -8.495 4.509 -14.596 1.00 56.00 71 TRP A O 1
ATOM 519 N N . LEU A 1 72 ? -6.681 4.471 -15.926 1.00 54.56 72 LEU A N 1
ATOM 520 C CA . LEU A 1 72 ? -5.808 3.888 -14.912 1.00 54.56 72 LEU A CA 1
ATOM 521 C C . LEU A 1 72 ? -5.471 4.870 -13.789 1.00 54.56 72 LEU A C 1
ATOM 523 O O . LEU A 1 72 ? -5.449 4.444 -12.644 1.00 54.56 72 LEU A O 1
ATOM 527 N N . VAL A 1 73 ? -5.275 6.168 -14.059 1.00 51.50 73 VAL A N 1
ATOM 528 C CA . VAL A 1 73 ? -5.084 7.165 -12.987 1.00 51.50 73 VAL A CA 1
ATOM 529 C C . VAL A 1 73 ? -6.348 7.301 -12.158 1.00 51.50 73 VAL A C 1
ATOM 531 O O . VAL A 1 73 ? -6.252 7.340 -10.939 1.00 51.50 73 VAL A O 1
ATOM 534 N N . VAL A 1 74 ? -7.532 7.330 -12.775 1.00 58.94 74 VAL A N 1
ATOM 535 C CA . VAL A 1 74 ? -8.791 7.351 -12.020 1.00 58.94 74 VAL A CA 1
ATOM 536 C C . VAL A 1 74 ? -8.943 6.071 -11.198 1.00 58.94 74 VAL A C 1
ATOM 538 O O . VAL A 1 74 ? -9.236 6.160 -10.011 1.00 58.94 74 VAL A O 1
ATOM 541 N N . ALA A 1 75 ? -8.689 4.894 -11.772 1.00 62.91 75 ALA A N 1
ATOM 542 C CA . ALA A 1 75 ? -8.773 3.627 -11.051 1.00 62.91 75 ALA A CA 1
ATOM 543 C C . ALA A 1 75 ? -7.744 3.535 -9.913 1.00 62.91 75 ALA A C 1
ATOM 545 O O . ALA A 1 75 ? -8.128 3.228 -8.794 1.00 62.91 75 ALA A O 1
ATOM 546 N N . ALA A 1 76 ? -6.475 3.864 -10.158 1.00 60.34 76 ALA A N 1
ATOM 547 C CA . ALA A 1 76 ? -5.402 3.856 -9.163 1.00 60.34 76 ALA A CA 1
ATOM 548 C C . ALA A 1 76 ? -5.591 4.936 -8.092 1.00 60.34 76 ALA A C 1
ATOM 550 O O . ALA A 1 76 ? -5.308 4.696 -6.924 1.00 60.34 76 ALA A O 1
ATOM 551 N N . PHE A 1 77 ? -6.110 6.111 -8.454 1.00 64.88 77 PHE A N 1
ATOM 552 C CA . PHE A 1 77 ? -6.468 7.153 -7.496 1.00 64.88 77 PHE A CA 1
ATOM 553 C C . PHE A 1 77 ? -7.636 6.712 -6.620 1.00 64.88 77 PHE A C 1
ATOM 555 O O . PHE A 1 77 ? -7.581 6.886 -5.409 1.00 64.88 77 PHE A O 1
ATOM 562 N N . LEU A 1 78 ? -8.686 6.132 -7.206 1.00 68.69 78 LEU A N 1
ATOM 563 C CA . LEU A 1 78 ? -9.834 5.634 -6.453 1.00 68.69 78 LEU A CA 1
ATOM 564 C C . LEU A 1 78 ? -9.439 4.451 -5.566 1.00 68.69 78 LEU A C 1
ATOM 566 O O . LEU A 1 78 ? -9.772 4.465 -4.387 1.00 68.69 78 LEU A O 1
ATOM 570 N N . LEU A 1 79 ? -8.686 3.483 -6.093 1.00 68.00 79 LEU A N 1
ATOM 571 C CA . LEU A 1 79 ? -8.151 2.346 -5.341 1.00 68.00 79 LEU A CA 1
ATOM 572 C C . LEU A 1 79 ? -7.216 2.818 -4.230 1.00 68.00 79 LEU A C 1
ATOM 574 O O . LEU A 1 79 ? -7.439 2.464 -3.081 1.00 68.00 79 LEU A O 1
ATOM 578 N N . GLY A 1 80 ? -6.257 3.695 -4.526 1.00 63.69 80 GLY A N 1
ATOM 579 C CA . GLY A 1 80 ? -5.325 4.242 -3.542 1.00 63.69 80 GLY A CA 1
ATOM 580 C C . GLY A 1 80 ? -6.016 5.099 -2.481 1.00 63.69 80 GLY A C 1
ATOM 581 O O . GLY A 1 80 ? -5.724 4.976 -1.295 1.00 63.69 80 GLY A O 1
ATOM 582 N N . ALA A 1 81 ? -6.995 5.926 -2.856 1.00 70.69 81 ALA A N 1
ATOM 583 C CA . ALA A 1 81 ? -7.807 6.670 -1.895 1.00 70.69 81 ALA A CA 1
ATOM 584 C C . ALA A 1 81 ? -8.615 5.716 -1.003 1.00 70.69 81 ALA A C 1
ATOM 586 O O . ALA A 1 81 ? -8.678 5.901 0.214 1.00 70.69 81 ALA A O 1
ATOM 587 N N . CYS A 1 82 ? -9.202 4.676 -1.592 1.00 68.06 82 CYS A N 1
ATOM 588 C CA . CYS A 1 82 ? -9.928 3.639 -0.877 1.00 68.06 82 CYS A CA 1
ATOM 589 C C . CYS A 1 82 ? -9.020 2.826 0.060 1.00 68.06 82 CYS A C 1
ATOM 591 O O . CYS A 1 82 ? -9.417 2.586 1.198 1.00 68.06 82 CYS A O 1
ATOM 593 N N . GLU A 1 83 ? -7.811 2.460 -0.364 1.00 69.56 83 GLU A N 1
ATOM 594 C CA . GLU A 1 83 ? -6.803 1.740 0.422 1.00 69.56 83 GLU A CA 1
ATOM 595 C C . GLU A 1 83 ? -6.319 2.596 1.596 1.00 69.56 83 GLU A C 1
ATOM 597 O O . GLU A 1 83 ? -6.327 2.139 2.738 1.00 69.56 83 GLU A O 1
ATOM 602 N N . VAL A 1 84 ? -6.006 3.874 1.359 1.00 72.69 84 VAL A N 1
ATOM 603 C CA . VAL A 1 84 ? -5.610 4.820 2.414 1.00 72.69 84 VAL A CA 1
ATOM 604 C C . VAL A 1 84 ? -6.718 4.968 3.451 1.00 72.69 84 VAL A C 1
ATOM 606 O O . VAL A 1 84 ? -6.457 4.929 4.655 1.00 72.69 84 VAL A O 1
ATOM 609 N N . VAL A 1 85 ? -7.968 5.117 3.009 1.00 72.19 85 VAL A N 1
ATOM 610 C CA . VAL A 1 85 ? -9.115 5.224 3.917 1.00 72.19 85 VAL A CA 1
ATOM 611 C C . VAL A 1 85 ? -9.334 3.913 4.671 1.00 72.19 85 VAL A C 1
ATOM 613 O O . VAL A 1 85 ? -9.499 3.952 5.888 1.00 72.19 85 VAL A O 1
ATOM 616 N N . ALA A 1 86 ? -9.309 2.763 3.996 1.00 70.75 86 ALA A N 1
ATOM 617 C CA . ALA A 1 86 ? -9.540 1.454 4.604 1.00 70.75 86 ALA A CA 1
ATOM 618 C C . ALA A 1 86 ? -8.432 1.073 5.599 1.00 70.75 86 ALA A C 1
ATOM 620 O O . ALA A 1 86 ? -8.732 0.652 6.718 1.00 70.75 86 ALA A O 1
ATOM 621 N N . GLY A 1 87 ? -7.166 1.289 5.236 1.00 71.06 87 GLY A N 1
ATOM 622 C CA . GLY A 1 87 ? -6.002 1.043 6.083 1.00 71.06 87 GLY A CA 1
ATOM 623 C C . GLY A 1 87 ? -5.989 1.941 7.318 1.00 71.06 87 GLY A C 1
ATOM 624 O O . GLY A 1 87 ? -5.856 1.452 8.444 1.00 71.06 87 GLY A O 1
ATOM 625 N N . ASN A 1 88 ? -6.235 3.243 7.145 1.00 73.94 88 ASN A N 1
ATOM 626 C CA . ASN A 1 88 ? -6.303 4.177 8.271 1.00 73.94 88 ASN A CA 1
ATOM 627 C C . ASN A 1 88 ? -7.522 3.920 9.161 1.00 73.94 88 ASN A C 1
ATOM 629 O O . ASN A 1 88 ? -7.413 3.989 10.386 1.00 73.94 88 ASN A O 1
ATOM 633 N N . ALA A 1 89 ? -8.673 3.583 8.575 1.00 71.25 89 ALA A N 1
ATOM 634 C CA . ALA A 1 89 ? -9.862 3.213 9.333 1.00 71.25 89 ALA A CA 1
ATOM 635 C C . ALA A 1 89 ? -9.623 1.943 10.156 1.00 71.25 89 ALA A C 1
ATOM 637 O O . ALA A 1 89 ? -10.048 1.884 11.310 1.00 71.25 89 ALA A O 1
ATOM 638 N N . ALA A 1 90 ? -8.907 0.958 9.608 1.00 72.25 90 ALA A N 1
ATOM 639 C CA . ALA A 1 90 ? -8.585 -0.265 10.326 1.00 72.25 90 ALA A CA 1
ATOM 640 C C . ALA A 1 90 ? -7.667 -0.006 11.531 1.00 72.25 90 ALA A C 1
ATOM 642 O O . ALA A 1 90 ? -7.957 -0.472 12.636 1.00 72.25 90 ALA A O 1
ATOM 643 N N . HIS A 1 91 ? -6.622 0.807 11.356 1.00 75.88 91 HIS A N 1
ATOM 644 C CA . HIS A 1 91 ? -5.749 1.222 12.458 1.00 75.88 91 HIS A CA 1
ATOM 645 C C . HIS A 1 91 ? -6.479 2.068 13.510 1.00 75.88 91 HIS A C 1
ATOM 647 O O . HIS A 1 91 ? -6.268 1.874 14.706 1.00 75.88 91 HIS A O 1
ATOM 653 N N . ALA A 1 92 ? -7.379 2.961 13.092 1.00 79.69 92 ALA A N 1
ATOM 654 C CA . ALA A 1 92 ? -8.163 3.796 14.001 1.00 79.69 92 ALA A CA 1
ATOM 655 C C . ALA A 1 92 ? -9.281 3.026 14.732 1.00 79.69 92 ALA A C 1
ATOM 657 O O . ALA A 1 92 ? -9.715 3.439 15.810 1.00 79.69 92 ALA A O 1
ATOM 658 N N . ALA A 1 93 ? -9.760 1.914 14.167 1.00 81.44 93 ALA A N 1
ATOM 659 C CA . ALA A 1 93 ? -10.784 1.070 14.775 1.00 81.44 93 ALA A CA 1
ATOM 660 C C . ALA A 1 93 ? -10.214 0.139 15.853 1.00 81.44 93 ALA A C 1
ATOM 662 O O . ALA A 1 93 ? -10.914 -0.164 16.822 1.00 81.44 93 ALA A O 1
ATOM 663 N N . LEU A 1 94 ? -8.953 -0.283 15.725 1.00 83.44 94 LEU A N 1
ATOM 664 C CA . LEU A 1 94 ? -8.339 -1.272 16.611 1.00 83.44 94 LEU A CA 1
ATOM 665 C C . LEU A 1 94 ? -8.426 -0.915 18.114 1.00 83.44 94 LEU A C 1
ATOM 667 O O . LEU A 1 94 ? -8.874 -1.774 18.877 1.00 83.44 94 LEU A O 1
ATOM 671 N N . PRO A 1 95 ? -8.143 0.333 18.554 1.00 83.94 95 PRO A N 1
ATOM 672 C CA . PRO A 1 95 ? -8.261 0.726 19.963 1.00 83.94 95 PRO A CA 1
ATOM 673 C C . PRO A 1 95 ? -9.672 0.634 20.547 1.00 83.94 95 PRO A C 1
ATOM 675 O O . PRO A 1 95 ? -9.842 0.633 21.759 1.00 83.94 95 PRO A O 1
ATOM 678 N N . SER A 1 96 ? -10.700 0.591 19.695 1.00 81.69 96 SER A N 1
ATOM 679 C CA . SER A 1 96 ? -12.096 0.478 20.132 1.00 81.69 96 SER A CA 1
ATOM 680 C C . SER A 1 96 ? -12.597 -0.964 20.221 1.00 81.69 96 SER A C 1
ATOM 682 O O . SER A 1 96 ? -13.672 -1.201 20.770 1.00 81.69 96 SER A O 1
ATOM 684 N N . LEU A 1 97 ? -11.839 -1.920 19.677 1.00 82.56 97 LEU A N 1
ATOM 685 C CA . LEU A 1 97 ? -12.214 -3.334 19.621 1.00 82.56 97 LEU A CA 1
ATOM 686 C C . LEU A 1 97 ? -11.504 -4.183 20.672 1.00 82.56 97 LEU A C 1
ATOM 688 O O . LEU A 1 97 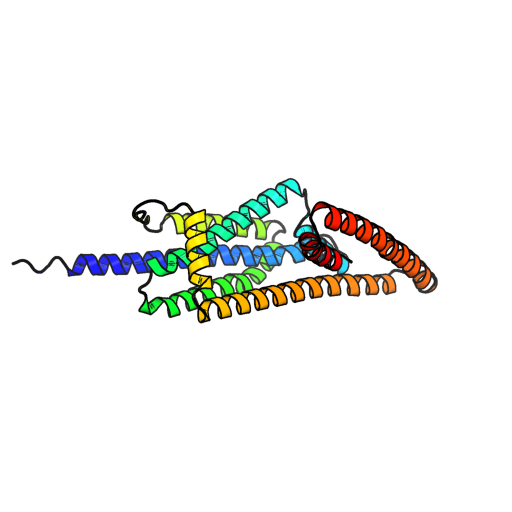? -11.962 -5.283 20.965 1.00 82.56 97 LEU A O 1
ATOM 692 N N . VAL A 1 98 ? -10.389 -3.699 21.210 1.00 83.62 98 VAL A N 1
ATOM 693 C CA . VAL A 1 98 ? -9.511 -4.459 22.097 1.00 83.62 98 VAL A CA 1
ATOM 694 C C . VAL A 1 98 ? -9.219 -3.616 23.349 1.00 83.62 98 VAL A C 1
ATOM 696 O O . VAL A 1 98 ? -9.033 -2.405 23.208 1.00 83.62 98 VAL A O 1
ATOM 699 N N . PRO A 1 99 ? -9.204 -4.208 24.561 1.00 83.94 99 PRO A N 1
ATOM 700 C CA . PRO A 1 99 ? -8.8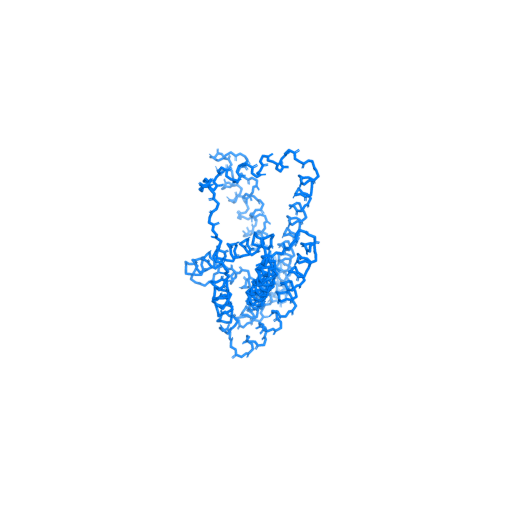02 -3.513 25.786 1.00 83.94 99 PRO A CA 1
ATOM 701 C C . PRO A 1 99 ? -7.407 -2.881 25.667 1.00 83.94 99 PRO A C 1
ATOM 703 O O . PRO A 1 99 ? -6.566 -3.366 24.910 1.00 83.94 99 PRO A O 1
ATOM 706 N N . VAL A 1 100 ? -7.151 -1.800 26.414 1.00 81.62 100 VAL A N 1
ATOM 707 C CA . VAL A 1 100 ? -5.897 -1.021 26.323 1.00 81.62 100 VAL A CA 1
ATOM 708 C C . VAL A 1 100 ? -4.671 -1.887 26.636 1.00 81.62 100 VAL A C 1
ATOM 710 O O . VAL A 1 100 ? -3.612 -1.710 26.032 1.00 81.62 100 VAL A O 1
ATOM 713 N N . GLU A 1 101 ? -4.841 -2.859 27.527 1.00 85.12 101 GLU A N 1
ATOM 714 C CA . GLU A 1 101 ? -3.831 -3.815 27.980 1.00 85.12 101 GLU A CA 1
ATOM 715 C C . GLU A 1 101 ? -3.359 -4.724 26.834 1.00 85.12 101 GLU A C 1
ATOM 717 O O . GLU A 1 101 ? -2.168 -5.012 26.702 1.00 85.12 101 GLU A O 1
ATOM 722 N N . ASP A 1 102 ? -4.281 -5.089 25.943 1.00 84.81 102 ASP A N 1
ATOM 723 C CA . ASP A 1 102 ? -4.051 -6.020 24.839 1.00 84.81 102 ASP A CA 1
ATOM 724 C C . ASP A 1 102 ? -3.629 -5.308 23.538 1.00 84.81 102 ASP A C 1
ATOM 726 O O . ASP A 1 102 ? -3.263 -5.962 22.556 1.00 84.81 102 ASP A O 1
ATOM 730 N N . LEU A 1 103 ? -3.627 -3.966 23.495 1.00 82.62 103 LEU A N 1
ATOM 731 C CA . LEU A 1 103 ? -3.347 -3.207 22.266 1.00 82.62 103 LEU A CA 1
ATOM 732 C C . LEU A 1 103 ? -1.966 -3.473 21.688 1.00 82.62 103 LEU A C 1
ATOM 734 O O . LEU A 1 103 ? -1.823 -3.509 20.469 1.00 82.62 103 LEU A O 1
ATOM 738 N N . ARG A 1 104 ? -0.948 -3.674 22.531 1.00 80.31 104 ARG A N 1
ATOM 739 C CA . ARG A 1 104 ? 0.414 -3.972 22.061 1.00 80.31 104 ARG A CA 1
ATOM 740 C C . ARG A 1 104 ? 0.453 -5.286 21.286 1.00 80.31 104 ARG A C 1
ATOM 742 O O . ARG A 1 104 ? 0.993 -5.329 20.182 1.00 80.31 104 ARG A O 1
ATOM 749 N N . TRP A 1 105 ? -0.167 -6.330 21.838 1.00 85.06 105 TRP A N 1
ATOM 750 C CA . TRP A 1 105 ? -0.281 -7.628 21.178 1.00 85.06 105 TRP A CA 1
ATOM 751 C C . TRP A 1 105 ? -1.138 -7.530 19.914 1.00 85.06 105 TRP A C 1
ATOM 753 O O . TRP A 1 105 ? -0.745 -8.023 18.857 1.00 85.06 105 TRP A O 1
ATOM 763 N N . ALA A 1 106 ? -2.271 -6.830 19.991 1.00 80.12 106 ALA A N 1
ATOM 764 C CA . ALA A 1 106 ? -3.186 -6.699 18.868 1.00 80.12 106 ALA A CA 1
ATOM 765 C C . ALA A 1 106 ? -2.564 -5.930 17.694 1.00 80.12 106 ALA A C 1
ATOM 767 O O . ALA A 1 106 ? -2.748 -6.350 16.552 1.00 80.12 106 ALA A O 1
ATOM 768 N N . ASN A 1 107 ? -1.786 -4.871 17.959 1.00 83.88 107 ASN A N 1
ATOM 769 C CA . ASN A 1 107 ? -1.014 -4.151 16.940 1.00 83.88 107 ASN A CA 1
ATOM 770 C C . ASN A 1 107 ? 0.095 -5.024 16.346 1.00 83.88 107 ASN A C 1
ATOM 772 O O . ASN A 1 107 ? 0.245 -5.057 15.129 1.00 83.88 107 ASN A O 1
ATOM 776 N N . GLY A 1 108 ? 0.853 -5.746 17.180 1.00 83.19 108 GLY A N 1
ATOM 777 C CA . GLY A 1 108 ? 1.914 -6.640 16.706 1.00 83.19 108 GLY A CA 1
ATOM 778 C C . GLY A 1 108 ? 1.372 -7.740 15.794 1.00 83.19 108 GLY A C 1
ATOM 779 O O . GLY A 1 108 ? 1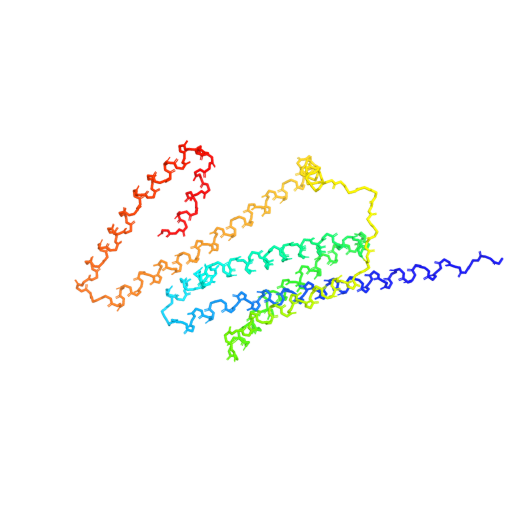.902 -7.971 14.708 1.00 83.19 108 GLY A O 1
ATOM 780 N N . ARG A 1 109 ? 0.251 -8.358 16.183 1.00 83.88 109 ARG A N 1
ATOM 781 C CA . ARG A 1 109 ? -0.448 -9.352 15.365 1.00 83.88 109 ARG A CA 1
ATOM 782 C C . ARG A 1 109 ? -1.017 -8.746 14.085 1.00 83.88 109 ARG A C 1
ATOM 784 O O . ARG A 1 109 ? -0.892 -9.370 13.037 1.00 83.88 109 ARG A O 1
ATOM 791 N N . GLN A 1 110 ? -1.624 -7.560 14.159 1.00 83.62 110 GLN A N 1
ATOM 792 C CA . GLN A 1 110 ? -2.143 -6.855 12.986 1.00 83.62 110 GLN A CA 1
ATOM 793 C C . GLN A 1 110 ? -1.019 -6.603 11.978 1.00 83.62 110 GLN A C 1
ATOM 795 O O . GLN A 1 110 ? -1.148 -7.005 10.829 1.00 83.62 110 GLN A O 1
ATOM 800 N N . PHE A 1 111 ? 0.098 -6.027 12.430 1.00 81.56 111 PHE A N 1
ATOM 801 C CA . PHE A 1 111 ? 1.264 -5.748 11.597 1.00 81.56 111 PHE A CA 1
ATOM 802 C C . PHE A 1 111 ? 1.847 -7.022 10.983 1.00 81.56 111 PHE A C 1
ATOM 804 O O . PHE A 1 111 ? 2.040 -7.084 9.773 1.00 81.56 111 PHE A O 1
ATOM 811 N N . ALA A 1 112 ? 2.090 -8.060 11.791 1.00 79.81 112 ALA A N 1
ATOM 812 C CA . ALA A 1 112 ? 2.638 -9.324 11.307 1.00 79.81 112 ALA A CA 1
ATOM 813 C C . ALA A 1 112 ? 1.719 -9.985 10.272 1.00 79.81 112 ALA A C 1
ATOM 815 O O . ALA A 1 112 ? 2.192 -10.433 9.230 1.00 79.81 112 ALA A O 1
ATOM 816 N N . ALA A 1 113 ? 0.409 -10.015 10.526 1.00 81.12 113 ALA A N 1
ATOM 817 C CA . ALA A 1 113 ? -0.558 -10.631 9.628 1.00 81.12 113 ALA A CA 1
ATOM 818 C C . ALA A 1 113 ? -0.658 -9.885 8.290 1.00 81.12 113 ALA A C 1
ATOM 820 O O . ALA A 1 113 ? -0.605 -10.525 7.241 1.00 81.12 113 ALA A O 1
ATOM 821 N N . THR A 1 114 ? -0.750 -8.550 8.308 1.00 84.12 114 THR A N 1
ATOM 822 C CA . THR A 1 114 ? -0.844 -7.755 7.075 1.00 84.12 114 THR A CA 1
ATOM 823 C C . THR A 1 114 ? 0.459 -7.771 6.285 1.00 84.12 114 THR A C 1
ATOM 825 O O . THR A 1 114 ? 0.413 -7.944 5.074 1.00 84.12 114 THR A O 1
ATOM 828 N N . ASN A 1 115 ? 1.626 -7.689 6.936 1.00 79.50 115 ASN A N 1
ATOM 829 C CA . ASN A 1 115 ? 2.907 -7.774 6.223 1.00 79.50 115 ASN A CA 1
ATOM 830 C C . ASN A 1 115 ? 3.181 -9.173 5.666 1.00 79.50 115 ASN A C 1
ATOM 832 O O . ASN A 1 115 ? 3.697 -9.293 4.560 1.00 79.50 115 ASN A O 1
ATOM 836 N N . THR A 1 116 ? 2.832 -10.234 6.396 1.00 81.31 116 THR A N 1
ATOM 837 C CA . THR A 1 116 ? 2.982 -11.606 5.883 1.00 81.31 116 THR A CA 1
ATOM 838 C C . THR A 1 116 ? 2.076 -11.818 4.673 1.00 81.31 116 THR A C 1
ATOM 840 O O . THR A 1 116 ? 2.515 -12.342 3.653 1.00 81.31 116 THR A O 1
ATOM 843 N N . ALA A 1 117 ? 0.829 -11.350 4.751 1.00 80.94 117 ALA A N 1
ATOM 844 C CA . ALA A 1 117 ? -0.098 -11.354 3.627 1.00 80.94 117 ALA A CA 1
ATOM 845 C C . ALA A 1 117 ? 0.465 -10.589 2.419 1.00 80.94 117 ALA A C 1
ATOM 847 O O . ALA A 1 117 ? 0.558 -11.156 1.334 1.00 80.94 117 ALA A O 1
ATOM 848 N N . ARG A 1 118 ? 0.893 -9.338 2.617 1.00 82.25 118 ARG A N 1
ATOM 849 C CA . ARG A 1 118 ? 1.311 -8.439 1.534 1.00 82.25 118 ARG A CA 1
ATOM 850 C C . ARG A 1 118 ? 2.651 -8.796 0.918 1.00 82.25 118 ARG A C 1
ATOM 852 O O . ARG A 1 118 ? 2.777 -8.845 -0.297 1.00 82.25 118 ARG A O 1
ATOM 859 N N . THR A 1 119 ? 3.659 -9.010 1.748 1.00 76.81 119 THR A N 1
ATOM 860 C CA . THR A 1 119 ? 5.051 -9.089 1.294 1.00 76.81 119 THR A CA 1
ATOM 861 C C . THR A 1 119 ? 5.476 -10.524 1.018 1.00 76.81 119 THR A C 1
ATOM 863 O O . THR A 1 119 ? 6.337 -10.749 0.175 1.00 76.81 119 THR A O 1
ATOM 866 N N . PHE A 1 120 ? 4.884 -11.503 1.710 1.00 82.12 120 PHE A N 1
ATOM 867 C CA . PHE A 1 120 ? 5.291 -12.903 1.595 1.00 82.12 120 PHE A CA 1
ATOM 868 C C . PHE A 1 120 ? 4.300 -13.753 0.797 1.00 82.12 120 PHE A C 1
ATOM 870 O O . PHE A 1 120 ? 4.707 -14.436 -0.135 1.00 82.12 120 PHE A O 1
ATOM 877 N N . ALA A 1 121 ? 3.009 -13.724 1.137 1.00 82.44 121 ALA A N 1
ATOM 878 C CA . ALA A 1 121 ? 2.005 -14.571 0.487 1.00 82.44 121 ALA A CA 1
ATOM 879 C C . ALA A 1 121 ? 1.494 -13.986 -0.840 1.00 82.44 121 ALA A C 1
ATOM 881 O O . ALA A 1 121 ? 1.284 -14.729 -1.799 1.00 82.44 121 ALA A O 1
ATOM 882 N N . GLY A 1 122 ? 1.327 -12.664 -0.908 1.00 81.88 122 GLY A N 1
ATOM 883 C CA . GLY A 1 122 ? 0.840 -11.952 -2.086 1.00 81.88 122 GLY A CA 1
ATOM 884 C C . GLY A 1 122 ? 1.676 -12.208 -3.345 1.00 81.88 122 GLY A C 1
ATOM 885 O O . GLY A 1 122 ? 1.099 -12.650 -4.337 1.00 81.88 122 GLY A O 1
ATOM 886 N N . PRO A 1 123 ? 3.013 -12.024 -3.342 1.00 83.31 123 PRO A N 1
ATOM 887 C CA . PRO A 1 123 ? 3.803 -12.144 -4.566 1.00 83.31 123 PRO A CA 1
ATOM 888 C C . PRO A 1 123 ? 3.798 -13.537 -5.217 1.00 83.31 123 PRO A C 1
ATOM 890 O O . PRO A 1 123 ? 3.595 -13.605 -6.430 1.00 83.31 123 PRO A O 1
ATOM 893 N N . PRO A 1 124 ? 3.935 -14.658 -4.477 1.00 79.81 124 PRO A N 1
ATOM 894 C CA . PRO A 1 124 ? 3.761 -15.994 -5.048 1.00 79.81 124 PRO A CA 1
ATOM 895 C C . PRO A 1 124 ? 2.368 -16.217 -5.648 1.00 79.81 124 PRO A C 1
ATOM 897 O O . PRO A 1 124 ? 2.258 -16.781 -6.734 1.00 79.81 124 PRO A O 1
ATOM 900 N N . ILE A 1 125 ? 1.307 -15.745 -4.980 1.00 82.38 125 ILE A N 1
ATOM 901 C CA . ILE A 1 125 ? -0.069 -15.829 -5.494 1.00 82.38 125 ILE A CA 1
ATOM 902 C C . ILE A 1 125 ? -0.201 -15.008 -6.779 1.00 82.38 125 ILE A C 1
ATOM 904 O O . ILE A 1 125 ? -0.720 -15.512 -7.772 1.00 82.38 125 ILE A O 1
ATOM 908 N N . GLY A 1 126 ? 0.322 -13.781 -6.787 1.00 74.56 126 GLY A N 1
ATOM 909 C CA . GLY A 1 126 ? 0.357 -12.916 -7.963 1.00 74.56 126 GLY A CA 1
ATOM 910 C C . GLY A 1 126 ? 1.078 -13.573 -9.136 1.00 74.56 126 GLY A C 1
ATOM 911 O O . GLY A 1 126 ? 0.540 -13.594 -10.238 1.00 74.56 126 GLY A O 1
ATOM 912 N N . GLY A 1 127 ? 2.239 -14.187 -8.896 1.00 72.38 127 GLY A N 1
ATOM 913 C CA . GLY A 1 127 ? 2.991 -14.916 -9.918 1.00 72.38 127 GLY A CA 1
ATOM 914 C C . GLY A 1 127 ? 2.246 -16.125 -10.484 1.00 72.38 127 GLY A C 1
ATOM 915 O O . GLY A 1 127 ? 2.186 -16.293 -11.702 1.00 72.38 127 GLY A O 1
ATOM 916 N N . LEU A 1 128 ? 1.627 -16.939 -9.622 1.00 84.81 128 LEU A N 1
ATOM 917 C CA . LEU A 1 128 ? 0.820 -18.092 -10.038 1.00 84.81 128 LEU A CA 1
ATOM 918 C C . LEU A 1 128 ? -0.408 -17.668 -10.853 1.00 84.81 128 LEU A C 1
ATOM 920 O O . LEU A 1 128 ? -0.655 -18.224 -11.922 1.00 84.81 128 LEU A O 1
ATOM 924 N N . LEU A 1 129 ? -1.152 -16.665 -10.377 1.00 79.50 129 LEU A N 1
ATOM 925 C CA . LEU A 1 129 ? -2.315 -16.113 -11.077 1.00 79.50 129 LEU A CA 1
ATOM 926 C C . LEU A 1 129 ? -1.916 -15.510 -12.422 1.00 79.50 129 LEU A C 1
ATOM 928 O O . LEU A 1 129 ? -2.586 -15.747 -13.423 1.00 79.50 129 LEU A O 1
ATOM 932 N N . PHE A 1 130 ? -0.803 -14.780 -12.464 1.00 79.31 130 PHE A N 1
ATOM 933 C CA . PHE A 1 130 ? -0.283 -14.209 -13.698 1.00 79.31 130 PHE A CA 1
ATOM 934 C C . PHE A 1 130 ? 0.068 -15.295 -14.722 1.00 79.31 130 PHE A C 1
ATOM 936 O O . PHE A 1 130 ? -0.257 -15.153 -15.899 1.00 79.31 130 PHE A O 1
ATOM 943 N N . GLY A 1 131 ? 0.664 -16.407 -14.274 1.00 71.44 131 GLY A N 1
ATOM 944 C CA . GLY A 1 131 ? 0.953 -17.567 -15.122 1.00 71.44 131 GLY A CA 1
ATOM 945 C C . GLY A 1 131 ? -0.294 -18.211 -15.741 1.00 71.44 131 GLY A C 1
ATOM 946 O O . GLY A 1 131 ? -0.207 -18.773 -16.829 1.00 71.44 131 GLY A O 1
ATOM 947 N N . MET A 1 132 ? -1.455 -18.099 -15.087 1.00 86.31 132 MET A N 1
ATOM 948 C CA . MET A 1 132 ? -2.749 -18.552 -15.621 1.00 86.31 132 MET A CA 1
ATOM 949 C C . MET A 1 132 ? -3.403 -17.509 -16.540 1.00 86.31 132 MET A C 1
ATOM 951 O O . MET A 1 132 ? -4.174 -17.863 -17.430 1.00 86.31 132 MET A O 1
ATOM 955 N N . GLY A 1 133 ? -3.109 -16.225 -16.335 1.00 73.31 133 GLY A N 1
ATOM 956 C CA . GLY A 1 133 ? -3.602 -15.136 -17.165 1.00 73.31 133 GLY A CA 1
ATOM 957 C C . GLY A 1 133 ? -3.186 -13.764 -16.642 1.00 73.31 133 GLY A C 1
ATOM 958 O O . GLY A 1 133 ? -3.369 -13.449 -15.467 1.00 73.31 133 GLY A O 1
ATOM 959 N N . ALA A 1 134 ? -2.707 -12.903 -17.542 1.00 71.75 134 ALA A N 1
ATOM 960 C CA . ALA A 1 134 ? -2.165 -11.588 -17.191 1.00 71.75 134 ALA A CA 1
ATOM 961 C C . ALA A 1 134 ? -3.158 -10.678 -16.438 1.00 71.75 134 ALA A C 1
ATOM 963 O O . ALA A 1 134 ? -2.739 -9.849 -15.640 1.00 71.75 134 ALA A O 1
ATOM 964 N N . GLY A 1 135 ? -4.470 -10.842 -16.654 1.00 69.44 135 GLY A N 1
ATOM 965 C CA . GLY A 1 135 ? -5.516 -10.069 -15.971 1.00 69.44 135 GLY A CA 1
ATOM 966 C C . GLY A 1 135 ? -5.914 -10.587 -14.580 1.00 69.44 135 GLY A C 1
ATOM 967 O O . GLY A 1 135 ? -6.540 -9.855 -13.814 1.00 69.44 135 GLY A O 1
ATOM 968 N N . LEU A 1 136 ? -5.573 -11.831 -14.225 1.00 79.00 136 LEU A N 1
ATOM 969 C CA . LEU A 1 136 ? -6.077 -12.481 -13.008 1.00 79.00 136 LEU A CA 1
ATOM 970 C C . LEU A 1 136 ? -5.597 -11.843 -11.695 1.00 79.00 136 LEU A C 1
ATOM 972 O O . LEU A 1 136 ? -6.427 -11.728 -10.794 1.00 79.00 136 LEU A O 1
ATOM 976 N N . PRO A 1 137 ? -4.340 -11.379 -11.552 1.00 81.19 137 PRO A N 1
ATOM 977 C CA . PRO A 1 137 ? -3.910 -10.691 -10.333 1.00 81.19 137 PRO A CA 1
ATOM 978 C C . PRO A 1 137 ? -4.715 -9.416 -10.044 1.00 81.19 137 PRO A C 1
ATOM 980 O O . PRO A 1 137 ? -5.042 -9.142 -8.894 1.00 81.19 137 PRO A O 1
ATOM 983 N N . PHE A 1 138 ? -5.100 -8.678 -11.089 1.00 80.62 138 PHE A N 1
ATOM 984 C CA . PHE A 1 138 ? -5.902 -7.456 -10.979 1.00 80.62 138 PHE A CA 1
ATOM 985 C C . PHE A 1 138 ? -7.345 -7.754 -10.557 1.00 80.62 138 PHE A C 1
ATOM 987 O O . PHE A 1 138 ? -7.911 -7.073 -9.704 1.00 80.62 138 PHE A O 1
ATOM 994 N N . VAL A 1 139 ? -7.945 -8.804 -11.129 1.00 81.44 139 VAL A N 1
ATOM 995 C CA . VAL A 1 139 ? -9.283 -9.267 -10.728 1.00 81.44 139 VAL A CA 1
ATOM 996 C C . VAL A 1 139 ? -9.262 -9.779 -9.289 1.00 81.44 139 VAL A C 1
ATOM 998 O O . VAL A 1 139 ? -10.168 -9.478 -8.513 1.00 81.44 139 VAL A O 1
ATOM 1001 N N . PHE A 1 140 ? -8.226 -10.530 -8.917 1.00 87.25 140 PHE A N 1
ATOM 1002 C CA . PHE A 1 140 ? -8.047 -11.041 -7.563 1.00 87.25 140 PHE A CA 1
ATOM 1003 C C . PHE A 1 140 ? -7.941 -9.913 -6.536 1.00 87.25 140 PHE A C 1
ATOM 1005 O O . PHE A 1 140 ? -8.586 -9.987 -5.488 1.00 87.25 140 PHE A O 1
ATOM 1012 N N . ASP A 1 141 ? -7.188 -8.862 -6.846 1.00 85.50 141 ASP A N 1
ATOM 1013 C CA . ASP A 1 141 ? -7.087 -7.674 -6.005 1.00 85.50 141 ASP A CA 1
ATOM 1014 C C . ASP A 1 141 ? -8.446 -6.975 -5.834 1.00 85.50 141 ASP A C 1
ATOM 1016 O O . ASP A 1 141 ? -8.927 -6.800 -4.712 1.00 85.50 141 ASP A O 1
ATOM 1020 N N . ALA A 1 142 ? -9.159 -6.717 -6.936 1.00 82.62 142 ALA A N 1
ATOM 1021 C CA . ALA A 1 142 ? -10.490 -6.109 -6.895 1.00 82.62 142 ALA A CA 1
ATOM 1022 C C . ALA A 1 142 ? -11.498 -6.930 -6.062 1.00 82.62 142 ALA A C 1
ATOM 1024 O O . ALA A 1 142 ? -12.263 -6.376 -5.264 1.00 82.62 142 ALA A O 1
ATOM 1025 N N . VAL A 1 143 ? -11.492 -8.260 -6.209 1.00 88.19 143 VAL A N 1
ATOM 1026 C CA . VAL A 1 143 ? -12.341 -9.176 -5.428 1.00 88.19 143 VAL A CA 1
ATOM 1027 C C . VAL A 1 143 ? -11.941 -9.177 -3.952 1.00 88.19 143 VAL A C 1
ATOM 1029 O O . VAL A 1 143 ? -12.814 -9.144 -3.081 1.00 88.19 143 VAL A O 1
ATOM 1032 N N . SER A 1 144 ? -10.643 -9.172 -3.657 1.00 89.12 144 SER A N 1
ATOM 1033 C CA . SER A 1 144 ? -10.115 -9.111 -2.292 1.00 89.12 144 SER A CA 1
ATOM 1034 C C . SER A 1 144 ? -10.519 -7.808 -1.602 1.00 89.12 144 SER A C 1
ATOM 1036 O O . SER A 1 144 ? -11.021 -7.815 -0.472 1.00 89.12 144 SER A O 1
ATOM 1038 N N . PHE A 1 145 ? -10.421 -6.684 -2.308 1.00 84.94 145 PHE A N 1
ATOM 1039 C CA . PHE A 1 145 ? -10.878 -5.394 -1.813 1.00 84.94 145 PHE A CA 1
ATOM 1040 C C . PHE A 1 145 ? -12.392 -5.386 -1.548 1.00 84.94 145 PHE A C 1
ATOM 1042 O O . PHE A 1 145 ? -12.842 -4.998 -0.465 1.00 84.94 145 PHE A O 1
ATOM 1049 N N . ALA A 1 146 ? -13.201 -5.889 -2.487 1.00 86.56 146 ALA A N 1
ATOM 1050 C CA . ALA A 1 146 ? -14.650 -5.998 -2.311 1.00 86.56 146 ALA A CA 1
ATOM 1051 C C . ALA A 1 146 ? -15.024 -6.885 -1.107 1.00 86.56 146 ALA A C 1
ATOM 1053 O O . ALA A 1 146 ? -15.892 -6.521 -0.305 1.00 86.56 146 ALA A O 1
ATOM 1054 N N . ALA A 1 147 ? -14.336 -8.014 -0.927 1.00 89.25 147 ALA A N 1
ATOM 1055 C CA . ALA A 1 147 ? -14.505 -8.889 0.229 1.00 89.25 147 ALA A CA 1
ATOM 1056 C C . ALA A 1 147 ? -14.147 -8.176 1.546 1.00 89.25 147 ALA A C 1
ATOM 1058 O O . ALA A 1 147 ? -14.893 -8.285 2.525 1.00 89.25 147 ALA A O 1
ATOM 1059 N N . SER A 1 148 ? -13.069 -7.385 1.562 1.00 87.44 148 SER A N 1
ATOM 1060 C CA . SER A 1 148 ? -12.681 -6.553 2.707 1.00 87.44 148 SER A CA 1
ATOM 1061 C C . SER A 1 148 ? -13.784 -5.556 3.079 1.00 87.44 148 SER A C 1
ATOM 1063 O O . SER A 1 148 ? -14.223 -5.512 4.232 1.00 87.44 148 SER A O 1
ATOM 1065 N N . VAL A 1 149 ? -14.353 -4.844 2.099 1.00 85.31 149 VAL A N 1
ATOM 1066 C CA . VAL A 1 149 ? -15.484 -3.921 2.317 1.00 85.31 149 VAL A CA 1
ATOM 1067 C C . VAL A 1 149 ? -16.698 -4.642 2.913 1.00 85.31 149 VAL A C 1
ATOM 1069 O O . VAL A 1 149 ? -17.321 -4.134 3.850 1.00 85.31 149 VAL A O 1
ATOM 1072 N N . VAL A 1 150 ? -17.041 -5.833 2.415 1.00 88.81 150 VAL A N 1
ATOM 1073 C CA . VAL A 1 150 ? -18.156 -6.636 2.949 1.00 88.81 150 VAL A CA 1
ATOM 1074 C C . VAL A 1 150 ? -17.902 -7.050 4.400 1.00 88.81 150 VAL A C 1
ATOM 1076 O O . VAL A 1 150 ? -18.822 -6.983 5.220 1.00 88.81 150 VAL A O 1
ATOM 1079 N N . LEU A 1 151 ? -16.674 -7.441 4.747 1.00 87.88 151 LEU A N 1
ATOM 1080 C CA . LEU A 1 151 ? -16.295 -7.796 6.117 1.00 87.88 151 LEU A CA 1
ATOM 1081 C C . LEU A 1 151 ? -16.358 -6.588 7.060 1.00 87.88 151 LEU A C 1
ATOM 1083 O O . LEU A 1 151 ? -16.918 -6.701 8.155 1.00 87.88 151 LEU A O 1
ATOM 1087 N N . LEU A 1 152 ? -15.867 -5.426 6.623 1.00 85.12 152 LEU A N 1
ATOM 1088 C CA . LEU A 1 152 ? -15.901 -4.185 7.404 1.00 85.12 152 LEU A CA 1
ATOM 1089 C C . LEU A 1 152 ? -17.331 -3.685 7.639 1.00 85.12 152 LEU A C 1
ATOM 1091 O O . LEU A 1 152 ? -17.649 -3.232 8.736 1.00 85.12 152 LEU A O 1
ATOM 1095 N N . ARG A 1 153 ? -18.239 -3.834 6.664 1.00 85.19 153 ARG A N 1
ATOM 1096 C CA . ARG A 1 153 ? -19.666 -3.483 6.825 1.00 85.19 153 ARG A CA 1
ATOM 1097 C C . ARG A 1 153 ? -20.381 -4.295 7.909 1.00 85.19 153 ARG A C 1
ATOM 1099 O O . ARG A 1 153 ? -21.406 -3.850 8.417 1.00 85.19 153 ARG A O 1
ATOM 1106 N N . ARG A 1 154 ? -19.856 -5.471 8.269 1.00 85.62 154 ARG A N 1
ATOM 1107 C CA . ARG A 1 154 ? -20.385 -6.335 9.342 1.00 85.62 154 ARG A CA 1
ATOM 1108 C C . ARG A 1 154 ? -19.820 -5.994 10.723 1.00 85.62 154 ARG A C 1
ATOM 1110 O O . ARG A 1 154 ? -20.112 -6.703 11.694 1.00 85.62 154 ARG A O 1
ATOM 1117 N N . LEU A 1 155 ? -18.982 -4.963 10.828 1.00 83.25 155 LEU A N 1
ATOM 1118 C CA . LEU A 1 155 ? -18.536 -4.454 12.118 1.00 83.25 155 LEU A CA 1
ATOM 1119 C C . LEU A 1 155 ? -19.689 -3.722 12.825 1.00 83.25 155 LEU A C 1
ATOM 1121 O O . LEU A 1 155 ? -20.522 -3.094 12.164 1.00 83.25 155 LEU A O 1
ATOM 1125 N N . PRO A 1 156 ? -19.762 -3.788 14.167 1.00 78.88 156 PRO A N 1
ATOM 1126 C CA . PRO A 1 156 ? -20.762 -3.048 14.925 1.00 78.88 156 PRO A CA 1
ATOM 1127 C C . PRO A 1 156 ? -20.696 -1.552 14.591 1.00 78.88 156 PRO A C 1
ATOM 1129 O O . PRO A 1 156 ? -19.628 -0.942 14.671 1.00 78.88 156 PRO A O 1
ATOM 1132 N N . ARG A 1 157 ? -21.833 -0.945 14.221 1.00 70.94 157 ARG A N 1
ATOM 1133 C CA . ARG A 1 157 ? -21.903 0.501 13.965 1.00 70.94 157 ARG A CA 1
ATOM 1134 C C . ARG A 1 157 ? -21.504 1.256 15.230 1.00 70.94 157 ARG A C 1
ATOM 1136 O O . ARG A 1 157 ? -22.174 1.152 16.259 1.00 70.94 157 ARG A O 1
ATOM 1143 N N . ARG A 1 158 ? -20.431 2.044 15.144 1.00 67.31 158 ARG A N 1
ATOM 1144 C CA . ARG A 1 158 ? -20.033 2.950 16.222 1.00 67.31 158 ARG A CA 1
ATOM 1145 C C . ARG A 1 158 ? -21.112 4.020 16.375 1.00 67.31 158 ARG A C 1
ATOM 1147 O O . ARG A 1 158 ? -21.484 4.663 15.395 1.00 67.31 158 ARG A O 1
ATOM 1154 N N . ARG A 1 159 ? -21.607 4.224 17.598 1.00 58.56 159 ARG A N 1
ATOM 1155 C CA . ARG A 1 159 ? -22.422 5.404 17.903 1.00 58.56 159 ARG A CA 1
ATOM 1156 C C . ARG A 1 159 ? -21.513 6.632 17.767 1.00 58.56 159 ARG A C 1
ATOM 1158 O O . ARG A 1 159 ? -20.468 6.644 18.425 1.00 58.56 159 ARG A O 1
ATOM 1165 N N . PRO A 1 160 ? -21.832 7.608 16.901 1.00 58.78 160 PRO A N 1
ATOM 1166 C CA . PRO A 1 160 ? -21.040 8.826 16.818 1.00 58.78 160 PRO A CA 1
ATOM 1167 C C . PRO A 1 160 ? -20.993 9.486 18.202 1.00 58.78 160 PRO A C 1
ATOM 1169 O O . PRO A 1 160 ? -22.006 9.548 18.899 1.00 58.78 160 PRO A O 1
ATOM 1172 N N . GLY A 1 161 ? -19.797 9.906 18.620 1.00 63.16 161 GLY A N 1
ATOM 1173 C CA . GLY A 1 161 ? -19.633 10.708 19.831 1.00 63.16 161 GLY A CA 1
ATOM 1174 C C . GLY A 1 161 ? -20.317 12.077 19.690 1.00 63.16 161 GLY A C 1
ATOM 1175 O O . GLY A 1 161 ? -20.742 12.434 18.587 1.00 63.16 161 GLY A O 1
ATOM 1176 N N . PRO A 1 162 ? -20.436 12.852 20.780 1.00 63.47 162 PRO A N 1
ATOM 1177 C CA . PRO A 1 162 ? -21.102 14.150 20.747 1.00 63.47 162 PRO A CA 1
ATOM 1178 C C . PRO A 1 162 ? -20.407 15.105 19.763 1.00 63.47 162 PRO A C 1
ATOM 1180 O O . PRO A 1 162 ? -19.228 15.395 19.927 1.00 63.47 162 PRO A O 1
ATOM 1183 N N . SER A 1 163 ? -21.175 15.584 18.777 1.00 64.12 163 SER A N 1
ATOM 1184 C CA . SER A 1 163 ? -20.854 16.550 17.708 1.00 64.12 163 SER A CA 1
ATOM 1185 C C . SER A 1 163 ? -19.638 16.232 16.808 1.00 64.12 163 SER A C 1
ATOM 1187 O O . SER A 1 163 ? -18.519 16.064 17.292 1.00 64.12 163 SER A O 1
ATOM 1189 N N . PRO A 1 164 ? -19.799 16.191 15.469 1.00 72.69 164 PRO A N 1
ATOM 1190 C CA . PRO A 1 164 ? -18.679 15.979 14.564 1.00 72.69 164 PRO A CA 1
ATOM 1191 C C . PRO A 1 164 ? -17.779 17.217 14.576 1.00 72.69 164 PRO A C 1
ATOM 1193 O O . PRO A 1 164 ? -18.061 18.225 13.929 1.00 72.69 164 PRO A O 1
ATOM 1196 N N . VAL A 1 165 ? -16.666 17.143 15.306 1.00 80.56 165 VAL A N 1
ATOM 1197 C CA . VAL A 1 165 ? -15.582 18.113 15.150 1.00 80.56 165 VAL A CA 1
ATOM 1198 C C . VAL A 1 165 ? -15.169 18.075 13.673 1.00 80.56 165 VAL A C 1
ATOM 1200 O O . VAL A 1 165 ? -14.869 16.993 13.159 1.00 80.56 165 VAL A O 1
ATOM 1203 N N . PRO A 1 166 ? -15.178 19.207 12.945 1.00 87.06 166 PRO A N 1
ATOM 1204 C CA . PRO A 1 166 ? -14.821 19.197 11.534 1.00 87.06 166 PRO A CA 1
ATOM 1205 C C . PRO A 1 166 ? -13.395 18.662 11.370 1.00 87.06 166 PRO A C 1
ATOM 1207 O O . PRO A 1 166 ? -12.499 19.067 12.111 1.00 87.06 166 PRO A O 1
ATOM 1210 N N . MET A 1 167 ? -13.178 17.786 10.380 1.00 83.25 167 MET A N 1
ATOM 1211 C CA . MET A 1 167 ? -11.919 17.045 10.177 1.00 83.25 167 MET A CA 1
ATOM 1212 C C . MET A 1 167 ? -10.678 17.946 10.265 1.00 83.25 167 MET A C 1
ATOM 1214 O O . MET A 1 167 ? -9.698 17.599 10.911 1.00 83.25 167 MET A O 1
ATOM 1218 N N . ARG A 1 168 ? -10.745 19.155 9.691 1.00 86.56 168 ARG A N 1
ATOM 1219 C CA . ARG A 1 168 ? -9.651 20.139 9.744 1.00 86.56 168 ARG A CA 1
ATOM 1220 C C . ARG A 1 168 ? -9.269 20.539 11.174 1.00 86.56 168 ARG A C 1
ATOM 1222 O O . ARG A 1 168 ? -8.084 20.654 11.469 1.00 86.56 168 ARG A O 1
ATOM 1229 N N . ARG A 1 169 ? -10.253 20.750 12.059 1.00 88.88 169 ARG A N 1
ATOM 1230 C CA . ARG A 1 169 ? -10.003 21.068 13.475 1.00 88.88 169 ARG A CA 1
ATOM 1231 C C . ARG A 1 169 ? -9.446 19.861 14.218 1.00 88.88 169 ARG A C 1
ATOM 1233 O O . ARG A 1 169 ? -8.452 20.025 14.911 1.00 88.88 169 ARG A O 1
ATOM 1240 N N . ALA A 1 170 ? -10.004 18.670 13.996 1.00 85.44 170 ALA A N 1
ATOM 1241 C CA . ALA A 1 170 ? -9.506 17.437 14.609 1.00 85.44 170 ALA A CA 1
ATOM 1242 C C . ALA A 1 170 ? -8.039 17.154 14.226 1.00 85.44 170 ALA A C 1
ATOM 1244 O O . ALA A 1 170 ? -7.204 16.887 15.089 1.00 85.44 170 ALA A O 1
ATOM 1245 N N . VAL A 1 171 ? -7.694 17.304 12.941 1.00 87.00 171 VAL A N 1
ATOM 1246 C CA . VAL A 1 171 ? -6.310 17.191 12.451 1.00 87.00 171 VAL A CA 1
ATOM 1247 C C . VAL A 1 171 ? -5.421 18.266 13.080 1.00 87.00 171 VAL A C 1
ATOM 1249 O O . VAL A 1 171 ? -4.339 17.957 13.574 1.00 87.00 171 VAL A O 1
ATOM 1252 N N . GLY A 1 172 ? -5.875 19.522 13.121 1.00 90.38 172 GLY A N 1
ATOM 1253 C CA . GLY A 1 172 ? -5.117 20.620 13.726 1.00 90.38 172 GLY A CA 1
ATOM 1254 C C . GLY A 1 172 ? -4.897 20.465 15.236 1.00 90.38 172 GLY A C 1
ATOM 1255 O O . GLY A 1 172 ? -3.862 20.878 15.752 1.00 90.38 172 GLY A O 1
ATOM 1256 N N . GLU A 1 173 ? -5.844 19.884 15.967 1.00 90.94 173 GLU A N 1
ATOM 1257 C CA . GLU A 1 173 ? -5.693 19.522 17.383 1.00 90.94 173 GLU A CA 1
ATOM 1258 C C . GLU A 1 173 ? -4.672 18.399 17.567 1.00 90.94 173 GLU A C 1
ATOM 1260 O O . GLU A 1 173 ? -3.749 18.553 18.367 1.00 90.94 173 GLU A O 1
ATOM 1265 N N . GLY A 1 174 ? -4.767 17.327 16.775 1.00 88.88 174 GLY A N 1
ATOM 1266 C CA . GLY A 1 174 ? -3.817 16.213 16.814 1.00 88.88 174 GLY A CA 1
ATOM 1267 C C . GLY A 1 174 ? -2.382 16.642 16.500 1.00 88.88 174 GLY A C 1
ATOM 1268 O O . GLY A 1 174 ? -1.459 16.289 17.231 1.00 88.88 174 GLY A O 1
ATOM 1269 N N . LEU A 1 175 ? -2.191 17.469 15.466 1.00 91.94 175 LEU A N 1
ATOM 1270 C CA . LEU A 1 175 ? -0.876 18.009 15.105 1.00 91.94 175 LEU A CA 1
ATOM 1271 C C . LEU A 1 175 ? -0.304 18.919 16.195 1.00 91.94 175 LEU A C 1
ATOM 1273 O O . LEU A 1 175 ? 0.872 18.795 16.531 1.00 91.94 175 LEU A O 1
ATOM 1277 N N . ARG A 1 176 ? -1.119 19.811 16.777 1.00 95.00 176 ARG A N 1
ATOM 1278 C CA . ARG A 1 176 ? -0.682 20.681 17.884 1.00 95.00 176 ARG A CA 1
ATOM 1279 C C . ARG A 1 176 ? -0.283 19.872 19.114 1.00 95.00 176 ARG A C 1
ATOM 1281 O O . ARG A 1 176 ? 0.748 20.154 19.719 1.00 95.00 176 ARG A O 1
ATOM 1288 N N . TRP A 1 177 ? -1.064 18.852 19.457 1.00 95.12 177 TRP A N 1
ATOM 1289 C CA . TRP A 1 177 ? -0.757 17.959 20.570 1.00 95.12 177 TRP A CA 1
ATOM 1290 C C . TRP A 1 177 ? 0.541 17.174 20.325 1.00 95.12 177 TRP A C 1
ATOM 1292 O O . TRP A 1 177 ? 1.429 17.169 21.179 1.00 95.12 177 TRP A O 1
ATOM 1302 N N . LEU A 1 178 ? 0.703 16.596 19.128 1.00 93.12 178 LEU A N 1
ATOM 1303 C CA . LEU A 1 178 ? 1.919 15.883 18.729 1.00 93.12 178 LEU A CA 1
ATOM 1304 C C . LEU A 1 178 ? 3.145 16.802 18.773 1.00 93.12 178 LEU A C 1
ATOM 1306 O O . LEU A 1 178 ? 4.190 16.413 19.289 1.00 93.12 178 LEU A O 1
ATOM 1310 N N . ALA A 1 179 ? 3.010 18.037 18.285 1.00 92.62 179 ALA A N 1
ATOM 1311 C CA . ALA A 1 179 ? 4.072 19.033 18.327 1.00 92.62 179 ALA A CA 1
ATOM 1312 C C . ALA A 1 179 ? 4.482 19.395 19.765 1.00 92.62 179 ALA A C 1
ATOM 1314 O O . ALA A 1 179 ? 5.654 19.697 19.993 1.00 92.62 179 ALA A O 1
ATOM 1315 N N . GLY A 1 180 ? 3.562 19.333 20.733 1.00 94.62 180 GLY A N 1
ATOM 1316 C CA . GLY A 1 180 ? 3.845 19.550 22.154 1.00 94.62 180 GLY A CA 1
ATOM 1317 C C . GLY A 1 180 ? 4.551 18.376 22.843 1.00 94.62 180 GLY A C 1
ATOM 1318 O O . GLY A 1 180 ? 5.274 18.580 23.819 1.00 94.62 180 GLY A O 1
ATOM 1319 N N . HIS A 1 181 ? 4.399 17.148 22.338 1.00 96.62 181 HIS A N 1
ATOM 1320 C CA . HIS A 1 181 ? 4.895 15.947 23.009 1.00 96.62 181 HIS A CA 1
ATOM 1321 C C . HIS A 1 181 ? 6.270 15.497 22.481 1.00 96.62 181 HIS A C 1
ATOM 1323 O O . HIS A 1 181 ? 6.380 14.875 21.424 1.00 96.62 181 HIS A O 1
ATOM 1329 N N . ARG A 1 182 ? 7.341 15.788 23.240 1.00 94.75 182 ARG A N 1
ATOM 1330 C CA . ARG A 1 182 ? 8.749 15.610 22.811 1.00 94.75 182 ARG A CA 1
ATOM 1331 C C . ARG A 1 182 ? 9.072 14.212 22.265 1.00 94.75 182 ARG A C 1
ATOM 1333 O O . ARG A 1 182 ? 9.675 14.124 21.199 1.00 94.75 182 ARG A O 1
ATOM 1340 N N . LEU A 1 183 ? 8.668 13.146 22.965 1.00 95.12 183 LEU A N 1
ATOM 1341 C CA . LEU A 1 183 ? 8.964 11.761 22.572 1.00 95.12 183 LEU A CA 1
ATOM 1342 C C . LEU A 1 183 ? 8.269 11.379 21.260 1.00 95.12 183 LEU A C 1
ATOM 1344 O O . LEU A 1 183 ? 8.916 10.916 20.326 1.00 95.12 183 LEU A O 1
ATOM 1348 N N . LEU A 1 184 ? 6.958 11.612 21.171 1.00 93.31 184 LEU A N 1
ATOM 1349 C CA . LEU A 1 184 ? 6.183 11.255 19.980 1.00 93.31 184 LEU A CA 1
ATOM 1350 C C . LEU A 1 184 ? 6.573 12.107 18.772 1.00 93.31 184 LEU A C 1
ATOM 1352 O O . LEU A 1 184 ? 6.622 11.589 17.661 1.00 93.31 184 LEU A O 1
ATOM 1356 N N . ARG A 1 185 ? 6.932 13.378 18.979 1.00 93.81 185 ARG A N 1
ATOM 1357 C CA . ARG A 1 185 ? 7.485 14.231 17.923 1.00 93.81 185 ARG A CA 1
ATOM 1358 C C . ARG A 1 185 ? 8.811 13.691 17.390 1.00 93.81 185 ARG A C 1
ATOM 1360 O O . ARG A 1 185 ? 8.985 13.626 16.179 1.00 93.81 185 ARG A O 1
ATOM 1367 N N . ALA A 1 186 ? 9.731 13.294 18.271 1.00 94.44 186 ALA A N 1
ATOM 1368 C CA . ALA A 1 186 ? 11.011 12.719 17.862 1.00 94.44 186 ALA A CA 1
ATOM 1369 C C . ALA A 1 186 ? 10.817 11.407 17.084 1.00 94.44 186 ALA A C 1
ATOM 1371 O O . ALA A 1 186 ? 11.390 11.248 16.011 1.00 94.44 186 ALA A O 1
ATOM 1372 N N . LEU A 1 187 ? 9.953 10.511 17.572 1.00 91.19 187 LEU A N 1
ATOM 1373 C CA . LEU A 1 187 ? 9.622 9.262 16.880 1.00 91.19 187 LEU A CA 1
ATOM 1374 C C . LEU A 1 187 ? 8.974 9.509 15.515 1.00 91.19 187 LEU A C 1
ATOM 1376 O O . LEU A 1 187 ? 9.347 8.859 14.544 1.00 91.19 187 LEU A O 1
ATOM 1380 N N . ALA A 1 188 ? 8.051 10.469 15.417 1.00 87.38 188 ALA A N 1
ATOM 1381 C CA . ALA A 1 188 ? 7.421 10.830 14.151 1.00 87.38 188 ALA A CA 1
ATOM 1382 C C . ALA A 1 188 ? 8.442 11.362 13.133 1.00 87.38 188 ALA A C 1
ATOM 1384 O O . ALA A 1 188 ? 8.403 10.961 11.974 1.00 87.38 188 ALA A O 1
ATOM 1385 N N . ILE A 1 189 ? 9.380 12.215 13.564 1.00 89.62 189 ILE A N 1
ATOM 1386 C CA . ILE A 1 189 ? 10.450 12.738 12.699 1.00 89.62 189 ILE A CA 1
ATOM 1387 C C . ILE A 1 189 ? 11.384 11.612 12.253 1.00 89.62 189 ILE A C 1
ATOM 1389 O O . ILE A 1 189 ? 11.678 11.506 11.067 1.00 89.62 189 ILE A O 1
ATOM 1393 N N . LEU A 1 190 ? 11.826 10.753 13.174 1.00 89.56 190 LEU A N 1
ATOM 1394 C CA . LEU A 1 190 ? 12.706 9.631 12.846 1.00 89.56 190 LEU A CA 1
ATOM 1395 C C . LEU A 1 190 ? 12.038 8.650 11.881 1.00 89.56 190 LEU A C 1
ATOM 1397 O O . LEU A 1 190 ? 12.674 8.221 10.924 1.00 89.56 190 LEU A O 1
ATOM 1401 N N . LEU A 1 191 ? 10.757 8.335 12.090 1.00 82.62 191 LEU A N 1
ATOM 1402 C CA . LEU A 1 191 ? 10.000 7.469 11.191 1.00 82.62 191 LEU A CA 1
ATOM 1403 C C . LEU A 1 191 ? 9.813 8.122 9.818 1.00 82.62 191 LEU A C 1
ATOM 1405 O O . LEU A 1 191 ? 10.006 7.461 8.803 1.00 82.62 191 LEU A O 1
ATOM 1409 N N . ALA A 1 192 ? 9.496 9.418 9.772 1.00 77.25 192 ALA A N 1
ATOM 1410 C CA . ALA A 1 192 ? 9.372 10.155 8.518 1.00 77.25 192 ALA A CA 1
ATOM 1411 C C . ALA A 1 192 ? 10.694 10.175 7.738 1.00 77.25 192 ALA A C 1
ATOM 1413 O O . ALA A 1 192 ? 10.697 9.894 6.543 1.00 77.25 192 ALA A O 1
ATOM 1414 N N . LEU A 1 193 ? 11.817 10.443 8.410 1.00 83.94 193 LEU A N 1
ATOM 1415 C CA . LEU A 1 193 ? 13.148 10.407 7.801 1.00 83.94 193 LEU A CA 1
ATOM 1416 C C . LEU A 1 193 ? 13.520 8.998 7.339 1.00 83.94 193 LEU A C 1
ATOM 1418 O O . LEU A 1 193 ? 14.039 8.836 6.241 1.00 83.94 193 LEU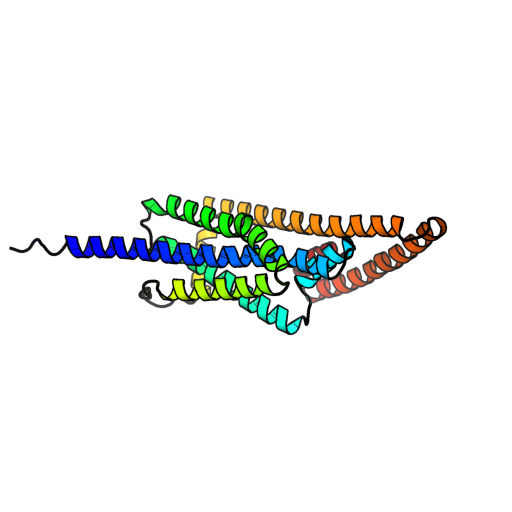 A O 1
ATOM 1422 N N . ASN A 1 194 ? 13.229 7.975 8.142 1.00 79.94 194 ASN A N 1
ATOM 1423 C CA . ASN A 1 194 ? 13.488 6.587 7.781 1.00 79.94 194 ASN A CA 1
ATOM 1424 C C . ASN A 1 194 ? 12.712 6.176 6.522 1.00 79.94 194 ASN A C 1
ATOM 1426 O O . ASN A 1 194 ? 13.320 5.680 5.575 1.00 79.94 194 ASN A O 1
ATOM 1430 N N . LEU A 1 195 ? 11.403 6.443 6.485 1.00 76.06 195 LEU A N 1
ATOM 1431 C CA . LEU A 1 195 ? 10.560 6.159 5.323 1.00 76.06 195 LEU A CA 1
ATOM 1432 C C . LEU A 1 195 ? 11.010 6.964 4.102 1.00 76.06 195 LEU A C 1
ATOM 1434 O O . LEU A 1 195 ? 11.085 6.421 3.006 1.00 76.06 195 LEU A O 1
ATOM 1438 N N . PHE A 1 196 ? 11.371 8.234 4.284 1.00 73.00 196 PHE A N 1
ATOM 1439 C CA . PHE A 1 196 ? 11.889 9.074 3.209 1.00 73.00 196 PHE A CA 1
ATOM 1440 C C . PHE A 1 196 ? 13.190 8.515 2.616 1.00 73.00 196 PHE A C 1
ATOM 1442 O O . PHE A 1 196 ? 13.281 8.336 1.403 1.00 73.00 196 PHE A O 1
ATOM 1449 N N . CYS A 1 197 ? 14.168 8.165 3.454 1.00 74.31 197 CYS A N 1
ATOM 1450 C CA . CYS A 1 197 ? 15.426 7.563 3.013 1.00 74.31 197 CYS A CA 1
ATOM 1451 C C . CYS A 1 197 ? 15.209 6.209 2.328 1.00 74.31 197 CYS A C 1
ATOM 1453 O O . CYS A 1 197 ? 15.836 5.932 1.308 1.00 74.31 197 CYS A O 1
ATOM 1455 N N . PHE A 1 198 ? 14.308 5.377 2.856 1.00 73.19 198 PHE A N 1
ATOM 1456 C CA . PHE A 1 198 ? 13.967 4.087 2.257 1.00 73.19 198 PHE A CA 1
ATOM 1457 C C . PHE A 1 198 ? 13.345 4.251 0.862 1.00 73.19 198 PHE A C 1
ATOM 1459 O O . PHE A 1 198 ? 13.753 3.575 -0.087 1.00 73.19 198 PHE A O 1
ATOM 1466 N N . GLN A 1 199 ? 12.415 5.198 0.706 1.00 69.25 199 GLN A N 1
ATOM 1467 C CA . GLN A 1 199 ? 11.810 5.497 -0.591 1.00 69.25 199 GLN A CA 1
ATOM 1468 C C . GLN A 1 199 ? 12.832 6.087 -1.570 1.00 69.25 199 GLN A C 1
ATOM 1470 O O . GLN A 1 199 ? 12.874 5.659 -2.721 1.00 69.25 199 GLN A O 1
ATOM 1475 N N . LEU A 1 200 ? 13.708 6.994 -1.122 1.00 70.44 200 LEU A N 1
ATOM 1476 C CA . LEU A 1 200 ? 14.801 7.519 -1.948 1.00 70.44 200 LEU A CA 1
ATOM 1477 C C . LEU A 1 200 ? 15.747 6.416 -2.431 1.00 70.44 200 LEU A C 1
ATOM 1479 O O . LEU A 1 200 ? 16.102 6.391 -3.608 1.00 70.44 200 LEU A O 1
ATOM 1483 N N . ALA A 1 201 ? 16.138 5.493 -1.551 1.00 69.06 201 ALA A N 1
ATOM 1484 C CA . ALA A 1 201 ? 16.994 4.367 -1.911 1.00 69.06 201 ALA A CA 1
ATOM 1485 C C . ALA A 1 201 ? 16.317 3.455 -2.943 1.00 69.06 201 ALA A C 1
ATOM 1487 O O . ALA A 1 201 ? 16.945 3.073 -3.928 1.00 69.06 201 ALA A O 1
ATOM 1488 N N . THR A 1 202 ? 15.027 3.163 -2.757 1.00 63.66 202 THR A N 1
ATOM 1489 C CA . THR A 1 202 ? 14.240 2.333 -3.682 1.00 63.66 202 THR A CA 1
ATOM 1490 C C . THR A 1 202 ? 14.147 2.976 -5.064 1.00 63.66 202 THR A C 1
ATOM 1492 O O . THR A 1 202 ? 14.434 2.322 -6.065 1.00 63.66 202 THR A O 1
ATOM 1495 N N . VAL A 1 203 ? 13.819 4.270 -5.127 1.00 65.06 203 VAL A N 1
ATOM 1496 C CA . VAL A 1 203 ? 13.780 5.030 -6.384 1.00 65.06 203 VAL A CA 1
ATOM 1497 C C . VAL A 1 203 ? 15.154 5.025 -7.053 1.00 65.06 203 VAL A C 1
ATOM 1499 O O . VAL A 1 203 ? 15.268 4.658 -8.218 1.00 65.06 203 VAL A O 1
ATOM 1502 N N . THR A 1 204 ? 16.214 5.339 -6.306 1.00 67.00 204 THR A N 1
ATOM 1503 C CA . THR A 1 204 ? 17.591 5.362 -6.827 1.00 67.00 204 THR A CA 1
ATOM 1504 C C . THR A 1 204 ? 18.011 4.002 -7.385 1.00 67.00 204 THR A C 1
ATOM 1506 O O . THR A 1 204 ? 18.639 3.934 -8.438 1.00 67.00 204 THR A O 1
ATOM 1509 N N . LEU A 1 205 ? 17.645 2.906 -6.718 1.00 64.88 205 LEU A N 1
ATOM 1510 C CA . LEU A 1 205 ? 17.971 1.551 -7.157 1.00 64.88 205 LEU A CA 1
ATOM 1511 C C . LEU A 1 205 ? 17.264 1.187 -8.467 1.00 64.88 205 LEU A C 1
ATOM 1513 O O . LEU A 1 205 ? 17.894 0.617 -9.357 1.00 64.88 205 LEU A O 1
ATOM 1517 N N . VAL A 1 206 ? 15.989 1.558 -8.619 1.00 63.31 206 VAL A N 1
ATOM 1518 C CA . VAL A 1 206 ? 15.245 1.370 -9.876 1.00 63.31 206 VAL A CA 1
ATOM 1519 C C . VAL A 1 206 ? 15.901 2.155 -11.015 1.00 63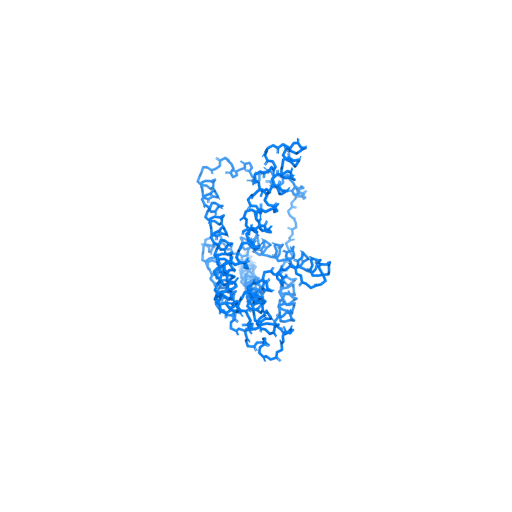.31 206 VAL A C 1
ATOM 1521 O O . VAL A 1 206 ? 16.110 1.610 -12.098 1.00 63.31 206 VAL A O 1
ATOM 1524 N N . LEU A 1 207 ? 16.303 3.403 -10.772 1.00 65.69 207 LEU A N 1
ATOM 1525 C CA . LEU A 1 207 ? 16.980 4.228 -11.779 1.00 65.69 207 LEU A CA 1
ATOM 1526 C C . LEU A 1 207 ? 18.365 3.717 -12.144 1.00 65.69 207 LEU A C 1
ATOM 1528 O O . LEU A 1 207 ? 18.741 3.734 -13.318 1.00 65.69 207 LEU A O 1
ATOM 1532 N N . LEU A 1 208 ? 19.120 3.236 -11.157 1.00 66.06 208 LEU A N 1
ATOM 1533 C CA . LEU A 1 208 ? 20.418 2.622 -11.393 1.00 66.06 208 LEU A CA 1
ATOM 1534 C C . LEU A 1 208 ? 20.255 1.361 -12.241 1.00 66.06 208 LEU A C 1
ATOM 1536 O O . LEU A 1 208 ? 21.007 1.180 -13.196 1.00 66.06 208 LEU A O 1
ATOM 1540 N N . ALA A 1 209 ? 19.251 0.528 -11.949 1.00 62.44 209 ALA A N 1
ATOM 1541 C CA . ALA A 1 209 ? 18.934 -0.637 -12.765 1.00 62.44 209 ALA A CA 1
ATOM 1542 C C . ALA A 1 209 ? 18.621 -0.222 -14.212 1.00 62.44 209 ALA A C 1
ATOM 1544 O O . ALA A 1 209 ? 19.237 -0.739 -15.141 1.00 62.44 209 ALA A O 1
ATOM 1545 N N . VAL A 1 210 ? 17.767 0.784 -14.423 1.00 62.28 210 VAL A N 1
ATOM 1546 C CA . VAL A 1 210 ? 17.471 1.304 -15.769 1.00 62.28 210 VAL A CA 1
ATOM 1547 C C . VAL A 1 210 ? 18.738 1.816 -16.460 1.00 62.28 210 VAL A C 1
ATOM 1549 O O . VAL A 1 210 ? 18.985 1.466 -17.613 1.00 62.28 210 VAL A O 1
ATOM 1552 N N . SER A 1 211 ? 19.575 2.587 -15.767 1.00 61.34 211 SER A N 1
ATOM 1553 C CA . SER A 1 211 ? 20.808 3.173 -16.309 1.00 61.34 211 SER A CA 1
ATOM 1554 C C . SER A 1 211 ? 21.843 2.121 -16.695 1.00 61.34 211 SER A C 1
ATOM 1556 O O . SER A 1 211 ? 22.353 2.136 -17.818 1.00 61.34 211 SER A O 1
ATOM 1558 N N . VAL A 1 212 ? 22.128 1.178 -15.793 1.00 65.19 212 VAL A N 1
ATOM 1559 C CA . VAL A 1 212 ? 23.085 0.088 -16.019 1.00 65.19 212 VAL A CA 1
ATOM 1560 C C . VAL A 1 212 ? 22.622 -0.755 -17.183 1.00 65.19 212 VAL A C 1
ATOM 1562 O O . VAL A 1 212 ? 23.375 -0.928 -18.144 1.00 65.19 212 VAL A O 1
ATOM 1565 N N . VAL A 1 213 ? 21.362 -1.201 -17.158 1.00 63.97 213 VAL A N 1
ATOM 1566 C CA . VAL A 1 213 ? 20.864 -2.011 -18.255 1.00 63.97 213 VAL A CA 1
ATOM 1567 C C . VAL A 1 213 ? 20.946 -1.182 -19.538 1.00 63.97 213 VAL A C 1
ATOM 1569 O O . VAL A 1 213 ? 21.462 -1.737 -20.503 1.00 63.97 213 VAL A O 1
ATOM 1572 N N . THR A 1 214 ? 20.598 0.125 -19.544 1.00 62.09 214 THR A N 1
ATOM 1573 C CA . THR A 1 214 ? 20.694 1.110 -20.666 1.00 62.09 214 THR A CA 1
ATOM 1574 C C . THR A 1 214 ? 22.106 1.365 -21.202 1.00 62.09 214 THR A C 1
ATOM 1576 O O . THR A 1 214 ? 22.288 1.667 -22.387 1.00 62.09 214 THR A O 1
ATOM 1579 N N . VAL A 1 215 ? 23.148 1.149 -20.415 1.00 64.81 215 VAL A N 1
ATOM 1580 C CA . VAL A 1 215 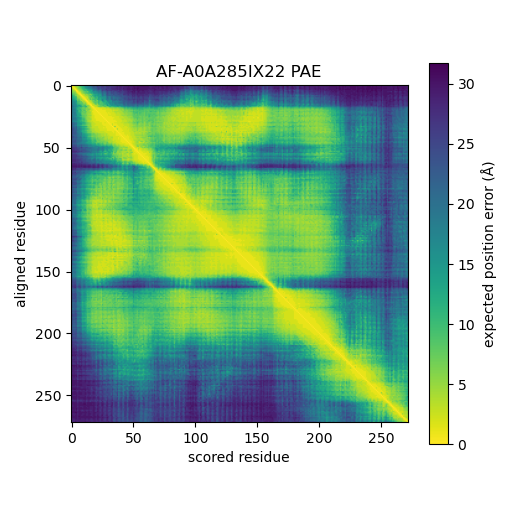? 24.526 1.100 -20.918 1.00 64.81 215 VAL A CA 1
ATOM 1581 C C . VAL A 1 215 ? 24.834 -0.280 -21.510 1.00 64.81 215 VAL A C 1
ATOM 1583 O O . VAL A 1 215 ? 25.272 -0.350 -22.657 1.00 64.81 215 VAL A O 1
ATOM 1586 N N . SER A 1 216 ? 24.497 -1.371 -20.815 1.00 71.31 216 SER A N 1
ATOM 1587 C CA . SER A 1 216 ? 24.885 -2.741 -21.193 1.00 71.31 216 SER A CA 1
ATOM 1588 C C . SER A 1 216 ? 24.393 -3.179 -22.577 1.00 71.31 216 SER A C 1
ATOM 1590 O O . SER A 1 216 ? 25.207 -3.479 -23.436 1.00 71.31 216 SER A O 1
ATOM 1592 N N . LEU A 1 217 ? 23.096 -3.137 -22.888 1.00 62.41 217 LEU A N 1
ATOM 1593 C CA . LEU A 1 217 ? 22.641 -3.375 -24.278 1.00 62.41 217 LEU A CA 1
ATOM 1594 C C . LEU A 1 217 ? 23.112 -2.379 -25.351 1.00 62.41 217 LEU A C 1
ATOM 1596 O O . LEU A 1 217 ? 23.063 -2.717 -26.524 1.00 62.41 217 LEU A O 1
ATOM 1600 N N . ARG A 1 218 ? 23.587 -1.166 -25.026 1.00 66.75 218 ARG A N 1
ATOM 1601 C CA . ARG A 1 218 ? 24.223 -0.317 -26.050 1.00 66.75 218 ARG A CA 1
ATOM 1602 C C . ARG A 1 218 ? 25.553 -0.944 -26.433 1.00 66.75 218 ARG A C 1
ATOM 1604 O O . ARG A 1 218 ? 25.905 -0.936 -27.601 1.00 66.75 218 ARG A O 1
ATOM 1611 N N . GLN A 1 219 ? 26.241 -1.537 -25.462 1.00 73.50 219 GLN A N 1
ATOM 1612 C CA . GLN A 1 219 ? 27.465 -2.288 -25.701 1.00 73.50 219 GLN A CA 1
ATOM 1613 C C . GLN A 1 219 ? 27.210 -3.614 -26.431 1.00 73.50 219 GLN A C 1
ATOM 1615 O O . GLN A 1 219 ? 28.071 -4.025 -27.198 1.00 73.50 219 GLN A O 1
ATOM 1620 N N . THR A 1 220 ? 26.054 -4.269 -26.239 1.00 71.19 220 THR A N 1
ATOM 1621 C CA . THR A 1 220 ? 25.757 -5.543 -26.926 1.00 71.19 220 THR A CA 1
ATOM 1622 C C . THR A 1 220 ? 25.112 -5.384 -28.303 1.00 71.19 220 THR A C 1
ATOM 1624 O O . THR A 1 220 ? 25.362 -6.212 -29.173 1.00 71.19 220 THR A O 1
ATOM 1627 N N . VAL A 1 221 ? 24.291 -4.351 -28.524 1.00 72.88 221 VAL A N 1
ATOM 1628 C CA . VAL A 1 221 ? 23.532 -4.165 -29.777 1.00 72.88 221 VAL A CA 1
ATOM 1629 C C . VAL A 1 221 ? 24.266 -3.264 -30.773 1.00 72.88 221 VAL A C 1
ATOM 1631 O O . VAL A 1 221 ? 24.118 -3.443 -31.981 1.00 72.88 221 VAL A O 1
ATOM 1634 N N . VAL A 1 222 ? 25.061 -2.292 -30.309 1.00 73.56 222 VAL A N 1
ATOM 1635 C CA . VAL A 1 222 ? 25.774 -1.373 -31.208 1.00 73.56 222 VAL A CA 1
ATOM 1636 C C . VAL A 1 222 ? 27.112 -1.995 -31.623 1.00 73.56 222 VAL A C 1
ATOM 1638 O O . VAL A 1 222 ? 27.935 -2.281 -30.752 1.00 73.56 222 VAL A O 1
ATOM 1641 N N . PRO A 1 223 ? 27.389 -2.152 -32.933 1.00 81.19 223 PRO A N 1
ATOM 1642 C CA . PRO A 1 223 ? 28.686 -2.625 -33.409 1.00 81.19 223 PRO A CA 1
ATOM 1643 C C . PRO A 1 223 ? 29.832 -1.783 -32.838 1.00 81.19 223 PRO A C 1
ATOM 1645 O O . PRO A 1 223 ? 29.729 -0.555 -32.791 1.00 81.19 223 PRO A O 1
ATOM 1648 N N . ALA A 1 224 ? 30.944 -2.420 -32.455 1.00 78.38 224 ALA A N 1
ATOM 1649 C CA . ALA A 1 224 ? 32.055 -1.764 -31.752 1.00 78.38 224 ALA A CA 1
ATOM 1650 C C . ALA A 1 224 ? 32.558 -0.481 -32.450 1.00 78.38 224 ALA A C 1
ATOM 1652 O O . ALA A 1 224 ? 32.852 0.513 -31.787 1.00 78.38 224 ALA A O 1
ATOM 1653 N N . ALA A 1 225 ? 32.562 -0.460 -33.788 1.00 81.44 225 ALA A N 1
ATOM 1654 C CA . ALA A 1 225 ? 32.967 0.697 -34.592 1.00 81.44 225 ALA A CA 1
ATOM 1655 C C . ALA A 1 225 ? 32.010 1.908 -34.503 1.00 81.44 225 ALA A C 1
ATOM 1657 O O . ALA A 1 225 ? 32.418 3.044 -34.745 1.00 81.44 225 ALA A O 1
ATOM 1658 N N . LEU A 1 226 ? 30.736 1.689 -34.165 1.00 82.06 226 LEU A N 1
ATOM 1659 C CA . LEU A 1 226 ? 29.709 2.731 -34.046 1.00 82.06 226 LEU A CA 1
ATOM 1660 C C . LEU A 1 226 ? 29.416 3.113 -32.593 1.00 82.06 226 LEU A C 1
ATOM 1662 O O . LEU A 1 226 ? 28.794 4.148 -32.355 1.00 82.06 226 LEU A O 1
ATOM 1666 N N . LEU A 1 227 ? 29.891 2.325 -31.626 1.00 67.62 227 LEU A N 1
ATOM 1667 C CA . LEU A 1 227 ? 29.592 2.476 -30.201 1.00 67.62 227 LEU A CA 1
ATOM 1668 C C . LEU A 1 227 ? 29.945 3.882 -29.698 1.00 67.62 227 LEU A C 1
ATOM 1670 O O . LEU A 1 227 ? 29.107 4.548 -29.094 1.00 67.62 227 LEU A O 1
ATOM 1674 N N . GLY A 1 228 ? 31.131 4.389 -30.047 1.00 68.00 228 GLY A N 1
ATOM 1675 C CA . GLY A 1 228 ? 31.542 5.756 -29.714 1.00 68.00 228 GLY A CA 1
ATOM 1676 C C . GLY A 1 228 ? 30.628 6.833 -30.315 1.00 68.00 228 GLY A C 1
ATOM 1677 O O . GLY A 1 228 ? 30.243 7.768 -29.615 1.00 68.00 228 GLY A O 1
ATOM 1678 N N . ARG A 1 229 ? 30.211 6.674 -31.581 1.00 77.69 229 ARG A N 1
ATOM 1679 C CA . ARG A 1 229 ? 29.340 7.635 -32.289 1.00 77.69 229 ARG A CA 1
ATOM 1680 C C . ARG A 1 229 ? 27.931 7.661 -31.699 1.00 77.69 229 ARG A C 1
ATOM 1682 O O . ARG A 1 229 ? 27.405 8.732 -31.414 1.00 77.69 229 ARG A O 1
ATOM 1689 N N . VAL A 1 230 ? 27.349 6.489 -31.444 1.00 72.25 230 VAL A N 1
ATOM 1690 C CA . VAL A 1 230 ? 26.027 6.363 -30.811 1.00 72.25 230 VAL A CA 1
ATOM 1691 C C . VAL A 1 230 ? 26.044 6.936 -29.394 1.00 72.25 230 VAL A C 1
ATOM 1693 O O . VAL A 1 230 ? 25.098 7.609 -28.988 1.00 72.25 230 VAL A O 1
ATOM 1696 N N . ASN A 1 231 ? 27.131 6.733 -28.646 1.00 70.06 231 ASN A N 1
ATOM 1697 C CA . ASN A 1 231 ? 27.244 7.250 -27.286 1.00 70.06 231 ASN A CA 1
ATOM 1698 C C . ASN A 1 231 ? 27.322 8.786 -27.252 1.00 70.06 231 ASN A C 1
ATOM 1700 O O . ASN A 1 231 ? 26.725 9.408 -26.377 1.00 70.06 231 ASN A O 1
ATOM 1704 N N . VAL A 1 232 ? 27.995 9.408 -28.226 1.00 73.81 232 VAL A N 1
ATOM 1705 C CA . VAL A 1 232 ? 28.038 10.873 -28.371 1.00 73.81 232 VAL A CA 1
ATOM 1706 C C . VAL A 1 232 ? 26.661 11.444 -28.707 1.00 73.81 232 VAL A C 1
ATOM 1708 O O . VAL A 1 232 ? 26.239 12.391 -28.050 1.00 73.81 232 VAL A O 1
ATOM 1711 N N . VAL A 1 233 ? 25.929 10.847 -29.654 1.00 74.50 233 VAL A N 1
ATOM 1712 C CA . VAL A 1 233 ? 24.562 11.287 -29.999 1.00 74.50 233 VAL A CA 1
ATOM 1713 C C . VAL A 1 233 ? 23.636 11.182 -28.788 1.00 74.50 233 VAL A C 1
ATOM 1715 O O . VAL A 1 233 ? 22.925 12.131 -28.470 1.00 74.50 233 VAL A O 1
ATOM 1718 N N . TYR A 1 234 ? 23.701 10.070 -28.052 1.00 63.78 234 TYR A N 1
ATOM 1719 C CA . TYR A 1 234 ? 22.900 9.881 -26.843 1.00 63.78 234 TYR A CA 1
ATOM 1720 C C . TYR A 1 234 ? 23.234 10.921 -25.765 1.00 63.78 234 TYR A C 1
ATOM 1722 O O . TYR A 1 234 ? 22.330 11.482 -25.154 1.00 63.78 234 TYR A O 1
ATOM 1730 N N . ARG A 1 235 ? 24.526 11.225 -25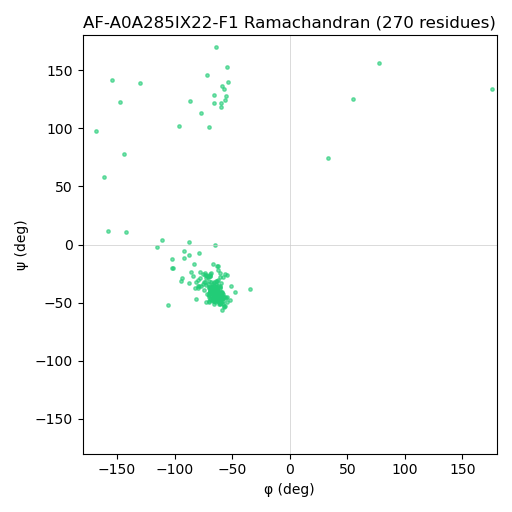.563 1.00 64.88 235 ARG A N 1
ATOM 1731 C CA . ARG A 1 235 ? 24.969 12.261 -24.619 1.00 64.88 235 ARG A CA 1
ATOM 1732 C C . ARG A 1 235 ? 24.580 13.668 -25.057 1.00 64.88 235 ARG A C 1
ATOM 1734 O O . ARG A 1 235 ? 24.258 14.470 -24.193 1.00 64.88 235 ARG A O 1
ATOM 1741 N N . MET A 1 236 ? 24.598 13.984 -26.352 1.00 71.00 236 MET A N 1
ATOM 1742 C CA . MET A 1 236 ? 24.123 15.284 -26.841 1.00 71.00 236 MET A CA 1
ATOM 1743 C C . MET A 1 236 ? 22.621 15.440 -26.632 1.00 71.00 236 MET A C 1
ATOM 1745 O O . MET A 1 236 ? 22.183 16.500 -26.200 1.00 71.00 236 MET A O 1
ATOM 1749 N N . LEU A 1 237 ? 21.840 14.389 -26.880 1.00 70.25 237 LEU A N 1
ATOM 1750 C CA . LEU A 1 237 ? 20.402 14.412 -26.626 1.00 70.25 237 LEU A CA 1
ATOM 1751 C C . LEU A 1 237 ? 20.106 14.531 -25.125 1.00 70.25 237 LEU A C 1
ATOM 1753 O O . LEU A 1 237 ? 19.310 15.377 -24.729 1.00 70.25 237 LEU A O 1
ATOM 1757 N N . SER A 1 238 ? 20.788 13.757 -24.275 1.00 58.66 238 SER A N 1
ATOM 1758 C CA . SER A 1 238 ? 20.556 13.800 -22.827 1.00 58.66 238 SER A CA 1
ATOM 1759 C C . SER A 1 238 ? 21.030 15.114 -22.195 1.00 58.66 238 SER A C 1
ATOM 1761 O O . SER A 1 238 ? 20.287 15.738 -21.446 1.00 58.66 238 SER A O 1
ATOM 1763 N N . ALA A 1 239 ? 22.246 15.567 -22.519 1.00 57.28 239 ALA A N 1
ATOM 1764 C CA . ALA A 1 239 ? 22.812 16.804 -21.982 1.00 57.28 239 ALA A CA 1
ATOM 1765 C C . ALA A 1 239 ? 22.175 18.058 -22.599 1.00 57.28 239 ALA A C 1
ATOM 1767 O O . ALA A 1 239 ? 22.153 19.103 -21.958 1.00 57.28 239 ALA A O 1
ATOM 1768 N N . GLY A 1 240 ? 21.642 17.967 -23.821 1.00 65.12 240 GLY A N 1
ATOM 1769 C CA . GLY A 1 240 ? 20.937 19.059 -24.495 1.00 65.12 240 GLY A CA 1
ATOM 1770 C C . GLY A 1 240 ? 19.561 19.358 -23.899 1.00 65.12 240 GLY A C 1
ATOM 1771 O O . GLY A 1 240 ? 19.124 20.507 -23.930 1.00 65.12 240 GLY A O 1
ATOM 1772 N N . LEU A 1 241 ? 18.898 18.370 -23.286 1.00 67.81 241 LEU A N 1
ATOM 1773 C CA . LEU A 1 241 ? 17.657 18.598 -22.536 1.00 67.81 241 LEU A CA 1
ATOM 1774 C C . LEU A 1 241 ? 17.892 19.200 -21.141 1.00 67.81 241 LEU A C 1
ATOM 1776 O O . LEU A 1 241 ? 17.005 19.868 -20.614 1.00 67.81 241 LEU A O 1
ATOM 1780 N N . THR A 1 242 ? 19.075 19.017 -20.548 1.00 61.09 242 THR A N 1
ATOM 1781 C CA . THR A 1 242 ? 19.429 19.579 -19.233 1.00 61.09 242 THR A CA 1
ATOM 1782 C C . THR A 1 242 ? 19.251 21.104 -19.138 1.00 61.09 242 THR A C 1
ATOM 1784 O O . THR A 1 242 ? 18.595 21.548 -18.195 1.00 61.09 242 THR A O 1
ATOM 1787 N N . PRO A 1 243 ? 19.753 21.938 -20.073 1.00 69.81 243 PRO A N 1
ATOM 1788 C CA . PRO A 1 243 ? 19.540 23.383 -20.014 1.00 69.81 243 PRO A CA 1
ATOM 1789 C C . PRO A 1 243 ? 18.068 23.776 -20.197 1.00 69.81 243 PRO A C 1
ATOM 1791 O O . PRO A 1 243 ? 17.620 24.719 -19.555 1.00 69.81 243 PRO A O 1
ATOM 1794 N N . LEU A 1 244 ? 17.283 23.036 -20.990 1.00 72.75 244 LEU A N 1
ATOM 1795 C CA . LEU A 1 244 ? 15.839 23.280 -21.120 1.00 72.75 244 LEU A CA 1
ATOM 1796 C C . LEU A 1 244 ? 15.105 22.999 -19.802 1.00 72.75 244 LEU A C 1
ATOM 1798 O O . LEU A 1 244 ? 14.269 23.795 -19.376 1.00 72.75 244 LEU A O 1
ATOM 1802 N N . GLY A 1 245 ? 15.468 21.909 -19.121 1.00 60.22 245 GLY A N 1
ATOM 1803 C CA . GLY A 1 245 ? 14.972 21.596 -17.782 1.00 60.22 245 GLY A CA 1
ATOM 1804 C C . GLY A 1 245 ? 15.385 22.639 -16.741 1.00 60.22 245 GLY A C 1
ATOM 1805 O O . GLY A 1 245 ? 14.574 23.014 -15.899 1.00 60.22 245 GLY A O 1
ATOM 1806 N N . ALA A 1 246 ? 16.610 23.165 -16.828 1.00 64.50 246 ALA A N 1
ATOM 1807 C CA . ALA A 1 246 ? 17.092 24.231 -15.951 1.00 64.50 246 ALA A CA 1
ATOM 1808 C C . ALA A 1 246 ? 16.337 25.552 -16.171 1.00 64.50 246 ALA A C 1
ATOM 1810 O O . ALA A 1 246 ? 15.967 26.210 -15.202 1.00 64.50 246 ALA A O 1
ATOM 1811 N N . VAL A 1 247 ? 16.052 25.915 -17.426 1.00 77.25 247 VAL A N 1
ATOM 1812 C CA . VAL A 1 247 ? 15.246 27.098 -17.768 1.00 77.25 247 VAL A CA 1
ATOM 1813 C C . VAL A 1 247 ? 13.810 26.936 -17.267 1.00 77.25 247 VAL A C 1
ATOM 1815 O O . VAL A 1 247 ? 13.304 27.824 -16.585 1.00 77.25 247 VAL A O 1
ATOM 1818 N N . ALA A 1 248 ? 13.173 25.788 -17.517 1.00 70.69 248 ALA A N 1
ATOM 1819 C CA . ALA A 1 248 ? 11.831 25.495 -17.009 1.00 70.69 248 ALA A CA 1
ATOM 1820 C C . ALA A 1 248 ? 11.782 25.508 -15.469 1.00 70.69 248 ALA A C 1
ATOM 1822 O O . ALA A 1 248 ? 10.884 26.107 -14.880 1.00 70.69 248 ALA A O 1
ATOM 1823 N N . GLY A 1 249 ? 12.783 24.919 -14.809 1.00 59.25 249 GLY A N 1
ATOM 1824 C CA . GLY A 1 249 ? 12.937 24.968 -13.355 1.00 59.25 249 GLY A CA 1
ATOM 1825 C C . GLY A 1 249 ? 13.148 26.390 -12.826 1.00 59.25 249 GLY A C 1
ATOM 1826 O O . GLY A 1 249 ? 12.611 26.733 -11.776 1.00 59.25 249 GLY A O 1
ATOM 1827 N N . GLY A 1 250 ? 13.865 27.233 -13.574 1.00 67.69 250 GLY A N 1
ATOM 1828 C CA . GLY A 1 250 ? 14.058 28.653 -13.280 1.00 67.69 250 GLY A CA 1
ATOM 1829 C C . GLY A 1 250 ? 12.759 29.457 -13.330 1.00 67.69 250 GLY A C 1
ATOM 1830 O O . GLY A 1 250 ? 12.494 30.223 -12.406 1.00 67.69 250 GLY A O 1
ATOM 1831 N N . PHE A 1 251 ? 11.910 29.236 -14.339 1.00 76.12 251 PHE A N 1
ATOM 1832 C CA . PHE A 1 251 ? 10.581 29.860 -14.419 1.00 76.12 251 PHE A CA 1
ATOM 1833 C C . PHE A 1 251 ? 9.676 29.435 -13.258 1.00 76.12 251 PHE A C 1
ATOM 1835 O O . PHE A 1 251 ? 9.062 30.273 -12.604 1.00 76.12 251 PHE A O 1
ATOM 1842 N N . VAL A 1 252 ? 9.666 28.144 -12.923 1.00 68.69 252 VAL A N 1
ATOM 1843 C CA . VAL A 1 252 ? 8.904 27.633 -11.774 1.00 68.69 252 VAL A CA 1
ATOM 1844 C C . VAL A 1 252 ? 9.420 28.214 -10.449 1.00 68.69 252 VAL A C 1
ATOM 1846 O O . VAL A 1 252 ? 8.630 28.552 -9.567 1.00 68.69 252 VAL A O 1
ATOM 1849 N N . ALA A 1 253 ? 10.737 28.377 -10.305 1.00 62.91 253 ALA A N 1
ATOM 1850 C CA . ALA A 1 253 ? 11.346 29.004 -9.133 1.00 62.91 253 ALA A CA 1
ATOM 1851 C C . ALA A 1 253 ? 11.039 30.506 -9.028 1.00 62.91 253 ALA A C 1
ATOM 1853 O O . ALA A 1 253 ? 10.933 31.020 -7.913 1.00 62.91 253 ALA A O 1
ATOM 1854 N N . HIS A 1 254 ? 10.902 31.193 -10.164 1.00 73.06 254 HIS A N 1
ATOM 1855 C CA . HIS A 1 254 ? 10.536 32.604 -10.240 1.00 73.06 254 HIS A CA 1
ATOM 1856 C C . HIS A 1 254 ? 9.075 32.823 -9.830 1.00 73.06 254 HIS A C 1
ATOM 1858 O O . HIS A 1 254 ? 8.803 33.641 -8.953 1.00 73.06 254 HIS A O 1
ATOM 1864 N N . ASP A 1 255 ? 8.148 32.047 -10.395 1.00 73.25 255 ASP A N 1
ATOM 1865 C CA . ASP A 1 255 ? 6.715 32.286 -10.205 1.00 73.25 255 ASP A CA 1
ATOM 1866 C C . ASP A 1 255 ? 6.198 31.751 -8.864 1.00 73.25 255 ASP A C 1
ATOM 1868 O O . ASP A 1 255 ? 5.311 32.351 -8.256 1.00 73.25 255 ASP A O 1
ATOM 1872 N N . TRP A 1 256 ? 6.725 30.618 -8.381 1.00 69.56 256 TRP A N 1
ATOM 1873 C CA . TRP A 1 256 ? 6.241 29.947 -7.159 1.00 69.56 256 TRP A CA 1
ATOM 1874 C C . TRP A 1 256 ? 7.243 30.002 -5.992 1.00 69.56 256 TRP A C 1
ATOM 1876 O O . TRP A 1 256 ? 6.991 29.461 -4.910 1.00 69.56 256 TRP A O 1
ATOM 1886 N N . GLY A 1 257 ? 8.369 30.694 -6.187 1.00 66.25 257 GLY A N 1
ATOM 1887 C CA . GLY A 1 257 ? 9.427 30.881 -5.200 1.00 66.25 257 GLY A CA 1
ATOM 1888 C C . GLY A 1 257 ? 10.346 29.664 -5.030 1.00 66.25 257 GLY A C 1
ATOM 1889 O O . GLY A 1 257 ? 9.971 28.510 -5.246 1.00 66.25 257 GLY A O 1
ATOM 1890 N N . MET A 1 258 ? 11.573 29.905 -4.547 1.00 59.59 258 MET A N 1
ATOM 1891 C CA . MET A 1 258 ? 12.615 28.868 -4.393 1.00 59.59 258 MET A CA 1
ATOM 1892 C C . MET A 1 258 ? 12.189 27.669 -3.536 1.00 59.59 258 MET A C 1
ATOM 1894 O O . MET A 1 258 ? 12.689 26.567 -3.730 1.00 59.59 258 MET A O 1
ATOM 1898 N N . ARG A 1 259 ? 11.228 27.842 -2.620 1.00 53.19 259 ARG A N 1
ATOM 1899 C CA . ARG A 1 259 ? 10.709 26.757 -1.772 1.00 53.19 259 ARG A CA 1
ATOM 1900 C C . ARG A 1 259 ? 9.894 25.710 -2.546 1.00 53.19 259 ARG A C 1
ATOM 1902 O O . ARG A 1 259 ? 9.851 24.566 -2.104 1.00 53.19 259 ARG A O 1
ATOM 1909 N N . ALA A 1 260 ? 9.299 26.067 -3.687 1.00 56.12 260 ALA A N 1
ATOM 1910 C CA . ALA A 1 260 ? 8.587 25.139 -4.572 1.00 56.12 260 ALA A CA 1
ATOM 1911 C C . ALA A 1 260 ? 9.522 24.437 -5.578 1.00 56.12 260 ALA A C 1
ATOM 1913 O O . ALA A 1 260 ? 9.232 23.330 -6.025 1.00 56.12 260 ALA A O 1
ATOM 1914 N N . ALA A 1 261 ? 10.672 25.043 -5.887 1.00 51.59 261 ALA A N 1
ATOM 1915 C CA . ALA A 1 261 ? 11.635 24.516 -6.854 1.00 51.59 261 ALA A CA 1
ATOM 1916 C C . ALA A 1 261 ? 12.388 23.267 -6.353 1.00 51.59 261 ALA A C 1
ATOM 1918 O O . ALA A 1 261 ? 12.663 22.360 -7.135 1.00 51.59 261 ALA A O 1
ATOM 1919 N N . TYR A 1 262 ? 12.680 23.179 -5.049 1.00 56.53 262 TYR A N 1
ATOM 1920 C CA . TYR A 1 262 ? 13.409 22.046 -4.460 1.00 56.53 262 TYR A CA 1
ATOM 1921 C C . TYR A 1 262 ? 12.718 20.678 -4.611 1.00 56.53 262 TYR A C 1
ATOM 1923 O O . TYR A 1 262 ? 13.388 19.739 -5.046 1.00 56.53 262 TYR A O 1
ATOM 1931 N N . PRO A 1 263 ? 11.414 20.511 -4.305 1.00 54.28 263 PRO A N 1
ATOM 1932 C CA . PRO A 1 263 ? 10.748 19.232 -4.537 1.00 54.28 263 PRO A CA 1
ATOM 1933 C C . PRO A 1 263 ? 10.683 18.878 -6.030 1.00 54.28 263 PRO A C 1
ATOM 1935 O O . PRO A 1 263 ? 10.896 17.725 -6.379 1.00 54.28 263 PRO A O 1
ATOM 1938 N N . ILE A 1 264 ? 10.485 19.848 -6.926 1.00 53.97 264 ILE A N 1
ATOM 1939 C CA . ILE A 1 264 ? 10.396 19.600 -8.377 1.00 53.97 264 ILE A CA 1
ATOM 1940 C C . ILE A 1 264 ? 11.757 19.179 -8.961 1.00 53.97 264 ILE A C 1
ATOM 1942 O O . ILE A 1 264 ? 11.828 18.231 -9.740 1.00 53.97 264 ILE A O 1
ATOM 1946 N N . ALA A 1 265 ? 12.854 19.804 -8.524 1.00 46.75 265 ALA A N 1
ATOM 1947 C CA . ALA A 1 265 ? 14.211 19.415 -8.913 1.00 46.75 265 ALA A CA 1
ATOM 1948 C C . ALA A 1 265 ? 14.585 18.003 -8.424 1.00 46.75 265 ALA A C 1
ATOM 1950 O O . ALA A 1 265 ? 15.220 17.247 -9.159 1.00 46.75 265 ALA A O 1
ATOM 1951 N N . GLY A 1 266 ? 14.142 17.619 -7.221 1.00 45.41 266 GLY A N 1
ATOM 1952 C CA . GLY A 1 266 ? 14.310 16.260 -6.699 1.00 45.41 266 GLY A CA 1
ATOM 1953 C C . GLY A 1 266 ? 13.568 15.197 -7.518 1.00 45.41 266 GLY A C 1
ATOM 1954 O O . GLY A 1 266 ? 14.082 14.097 -7.692 1.00 45.41 266 GLY A O 1
ATOM 1955 N N . TRP A 1 267 ? 12.402 15.533 -8.077 1.00 45.94 267 TRP A N 1
ATOM 1956 C CA . TRP A 1 267 ? 11.641 14.652 -8.973 1.00 45.94 267 TRP A CA 1
ATOM 1957 C C . TRP A 1 267 ? 12.244 14.551 -10.382 1.00 45.94 267 TRP A C 1
ATOM 1959 O O . TRP A 1 267 ? 12.206 13.484 -10.987 1.00 45.94 267 TRP A O 1
ATOM 1969 N N . CYS A 1 268 ? 12.841 15.625 -10.903 1.00 45.06 268 CYS A N 1
ATOM 1970 C CA . CYS A 1 268 ? 13.490 15.606 -12.219 1.00 45.06 268 CYS A CA 1
ATOM 1971 C C . CYS A 1 268 ? 14.864 14.922 -12.208 1.00 45.06 268 CYS A C 1
ATOM 1973 O O . CYS A 1 268 ? 15.188 14.224 -13.162 1.00 45.06 268 CYS A O 1
ATOM 1975 N N . GLY A 1 269 ? 15.653 15.059 -11.133 1.00 39.34 269 GLY A N 1
ATOM 1976 C CA . GLY A 1 269 ? 16.917 14.320 -10.976 1.00 39.34 269 GLY A CA 1
ATOM 1977 C C . GLY A 1 269 ? 16.723 12.806 -10.821 1.00 39.34 269 GLY A C 1
ATOM 1978 O O . GLY A 1 269 ? 17.644 12.030 -11.034 1.00 39.34 269 GLY A O 1
ATOM 1979 N N . VAL A 1 270 ? 15.499 12.389 -10.495 1.00 38.53 270 VAL A N 1
ATOM 1980 C CA . VAL A 1 270 ? 15.039 10.998 -10.496 1.00 38.53 270 VAL A CA 1
ATOM 1981 C C . VAL A 1 270 ? 14.698 10.502 -11.913 1.00 38.53 270 VAL A C 1
ATOM 1983 O O . VAL A 1 270 ? 14.446 9.325 -12.092 1.00 38.53 270 VAL A O 1
ATOM 1986 N N . LEU A 1 271 ? 14.690 11.343 -12.950 1.00 38.03 271 LEU A N 1
ATOM 1987 C CA . LEU A 1 271 ? 14.312 10.946 -14.319 1.00 38.03 271 LEU A CA 1
ATOM 1988 C C . LEU A 1 271 ? 15.462 11.039 -15.338 1.00 38.03 271 LEU A C 1
ATOM 1990 O O . LEU A 1 271 ? 15.264 10.701 -16.505 1.00 38.03 271 LEU A O 1
ATOM 1994 N N . SER A 1 272 ? 16.643 11.489 -14.909 1.00 36.97 272 SER A N 1
ATOM 1995 C CA . SER A 1 272 ? 17.856 11.672 -15.723 1.00 36.97 272 SER A CA 1
ATOM 1996 C C . SER A 1 272 ? 18.924 10.638 -15.404 1.00 36.97 272 SER A C 1
ATOM 1998 O O . SER A 1 272 ? 19.519 10.099 -16.363 1.00 36.97 272 SER A O 1
#

Secondary structure (DSSP, 8-state):
---SSHHHHHHHHHHHHHHHHHHHHHHHHHHHHHHHHHHHHHHHHHHHH-S-HHHHHHHHHHHTT-SSHHHHHHHHHHHHHHHHHHHHHHHHHHHHHS-GGGHHHHHHHHHHHHHIIIIIIHHHHHHHHHHH-TTHHHHHHHHHHHHHHHHHHTSPPPPPPSS---HHHHHHHHHHHHHH-HHHHHHHHHHHHHHHHHHHHHHHHHHHHHHHHHHHHHHHHS-HHHHHHHHHHHHHHHHHHHHHHHHHHHHHHHHH-HHHHHHHHHHHTT--

Solvent-accessible surface area (backbone atoms only — not comparable to full-atom values): 14426 Å² total; per-residue (Å²): 146,86,87,82,70,72,67,62,60,55,52,55,48,53,54,49,27,53,52,40,43,52,35,52,51,50,21,47,29,38,30,25,27,13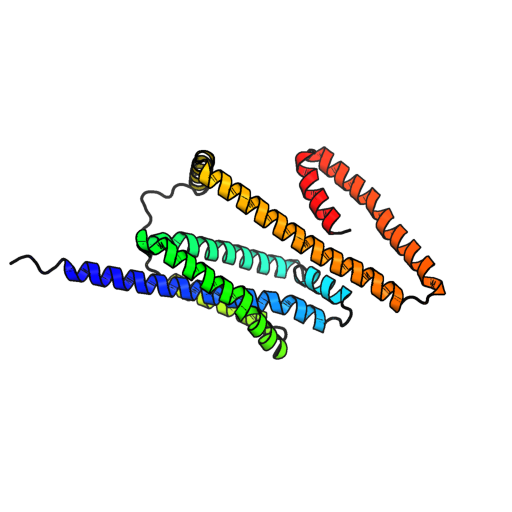,53,16,8,36,64,42,31,44,50,54,52,16,45,74,77,31,88,48,68,40,54,17,53,46,37,26,60,35,57,74,63,52,68,69,49,68,62,47,47,51,49,50,49,50,49,49,53,49,47,54,50,51,54,52,49,50,64,68,45,47,72,80,43,42,59,80,88,50,42,66,59,52,49,53,50,49,51,52,47,30,46,43,22,22,72,60,52,6,32,59,52,5,47,55,35,32,75,76,33,81,64,42,18,58,53,48,22,54,52,22,41,52,51,20,54,58,37,54,69,71,41,80,81,75,77,80,70,90,72,86,67,55,66,70,56,52,52,52,48,53,51,54,52,40,72,68,35,69,68,62,38,51,50,51,50,50,51,52,50,50,53,50,52,51,50,51,51,51,52,51,50,54,48,48,52,39,49,52,43,60,50,50,53,46,66,72,69,38,57,78,91,46,35,68,59,55,51,50,54,53,48,50,56,57,58,60,47,48,60,55,52,50,51,53,47,47,52,46,22,66,78,63,34,65,82,55,32,55,65,55,51,58,56,51,69,69,76,111

InterPro domains:
  IPR036259 MFS transporter superfamily [G3DSA:1.20.1250.20] (24-272)
  IPR036259 MFS transporter superfamily [SSF103473] (55-239)